Protein 2EKL (pdb70)

InterPro domains:
  IPR006139 D-isomer specific 2-hydroxyacid dehydrogenase, catalytic domain [PF00389] (9-309)
  IPR006140 D-isomer specific 2-hydroxyacid dehydrogenase, NAD-binding domain [PF02826] (110-285)
  IPR029752 D-isomer specific 2-hydroxyacid dehydrogenase, NAD-binding domain conserved site 1 [PS00065] (145-172)
  IPR036291 NAD(P)-binding domain superfamily [SSF51735] (105-286)
  IPR050857 D-isomer specific 2-hydroxyacid dehydrogenases [PTHR42789] (5-307)

B-factor: mean 26.9, std 9.96, range [9.6, 63.58]

Secondary structure (DSSP, 8-state):
-----EEEE-S---HHHHHHHHHTT-EEEE-TT--HHHHHHHGGG-SEEEE-SSS-B-HHHHHH-TT--EEEE-SS--TTB-HHHHHHTT-EEE--TTTTHHHHHHHHHHHHHHHHHTHHHHHHHHHTT----------TT-EEEEES-SHHHHHHHHHHHHTTPEEEEE-SS--HHHHHHTT-EE--HHHHHHH-SEEEE-----TTSPPSB-HHHHHHSPTTEEEEESS-GGGB-HHHHHHHHHTT-EEEEEES--SSSS--SHHHHHHHHSTTEEE--S-TT-SHHHHHHHHHHHHHHHHHHHHHTT--

Foldseek 3Di:
DDDQAEEEEQADADCVLVVVCVVVRHHYDYHRDDDPVVLLVPLCPHQEYEYEAVDAADLSSVVSNVNHAEYFYLDQDQPRHPVVSCVVVVHHYYFQHPLQQVLLLVVQVVLQVCLQQVVVVQVVCVVVVHRDHDGGHQLAPFEEEQEACDSNSLVNQLVSVVSNHAYEYEYPDDCQVVQVVSNHGYDHLLVSQQRHLEYEYAHDDDPPDAACCEQVSLVNHAFQHEYEYAHEQRNHDLLSVLVCVVVRRHQAYGYAYAPDVVDDDPSSVVQVPDSRYHYHPSCSQPDPSSSVSRNVRSSVVVVVSCVVVVND

Nearest PDB structures (foldseek):
  2ekl-assembly1_A-2  TM=1.003E+00  e=4.289E-60  Sulfurisphaera tokodaii
  5aov-assembly1_A-2  TM=8.864E-01  e=2.466E-28  Pyrococcus furiosus
  1yba-assembly1_C  TM=8.226E-01  e=9.713E-27  Escherichia coli
  2p9g-assembly1_A  TM=8.499E-01  e=3.563E-26  Escherichia coli
  2p9e-assembly1_C  TM=8.416E-01  e=2.085E-24  Escherichia coli

Solvent-accessible surface area: 16550 Å² total; per-residue (Å²): 161,158,124,89,14,46,0,0,0,0,0,67,22,71,98,70,2,0,110,17,1,122,117,102,67,10,80,17,46,76,70,35,152,13,48,139,108,73,8,56,90,31,0,16,66,12,0,0,0,0,0,108,64,124,10,108,0,62,114,68,8,0,101,94,0,164,72,7,66,0,0,0,31,13,10,83,20,40,120,12,12,34,52,106,25,0,138,161,75,132,8,70,42,20,54,0,49,28,2,8,16,62,12,8,3,108,33,2,21,36,6,2,57,16,2,0,130,75,81,156,62,41,98,49,37,38,193,78,55,90,172,131,205,67,150,18,55,127,15,56,52,62,20,0,0,0,2,7,7,39,152,44,0,36,82,0,0,83,58,0,48,89,58,41,4,137,6,21,0,55,28,153,130,113,13,153,125,128,0,110,172,24,108,9,120,31,17,63,32,103,71,0,1,105,70,0,32,1,0,1,1,19,25,137,30,67,164,138,47,177,36,65,0,39,92,82,36,0,112,62,9,80,112,80,0,3,1,0,0,17,25,77,9,44,1,3,32,4,123,0,0,16,45,10,3,130,125,32,30,0,31,3,1,0,0,3,7,13,50,39,92,112,21,157,80,145,43,0,84,44,1,77,159,49,157,74,14,28,50,35,121,100,68,8,17,109,47,160,92,0,69,121,85,10,6,78,59,0,9,106,53,0,21,82,6,0,130,126,73,64,43,73

Structure (mmCIF, N/CA/C/O backbone):
data_2EKL
#
_entry.id   2EKL
#
_cell.length_a   105.065
_cell.length_b   59.798
_cell.length_c   60.728
_cell.angle_alpha   90.00
_cell.angle_beta   114.30
_cell.angle_gamma   90.00
#
_symmetry.space_group_name_H-M   'C 1 2 1'
#
loop_
_entity.id
_entity.type
_entity.pdbx_description
1 polymer 'D-3-phosphoglycerate dehydrogenase'
2 non-polymer NICOTINAMIDE-ADENINE-DINUCLEOTIDE
3 water water
#
loop_
_atom_site.group_PDB
_atom_site.id
_atom_site.type_symbol
_atom_site.label_atom_id
_atom_site.label_alt_id
_atom_site.label_comp_id
_atom_site.label_asym_id
_atom_site.label_entity_id
_atom_site.label_seq_id
_atom_site.pdbx_PDB_ins_code
_atom_site.Cartn_x
_atom_site.Cartn_y
_atom_site.Cartn_z
_atom_site.occupancy
_atom_site.B_iso_or_equiv
_atom_site.auth_seq_id
_atom_site.auth_comp_id
_atom_site.auth_asym_id
_atom_site.auth_atom_id
_atom_site.pdbx_PDB_model_num
ATOM 1 N N . ALA A 1 2 ? 20.971 39.568 55.818 1.00 42.61 2 ALA A N 1
ATOM 2 C CA . ALA A 1 2 ? 19.641 40.142 55.461 1.00 42.50 2 ALA A CA 1
ATOM 3 C C . ALA A 1 2 ? 19.214 39.700 54.065 1.00 41.59 2 ALA A C 1
ATOM 4 O O . ALA A 1 2 ? 20.013 39.151 53.304 1.00 40.87 2 ALA A O 1
ATOM 6 N N . ILE A 1 3 ? 17.948 39.944 53.736 1.00 41.07 3 ILE A N 1
ATOM 7 C CA . ILE A 1 3 ? 17.412 39.568 52.431 1.00 41.13 3 ILE A CA 1
ATOM 8 C C . ILE A 1 3 ? 17.736 40.624 51.370 1.00 41.50 3 ILE A C 1
ATOM 9 O O . ILE A 1 3 ? 17.558 41.816 51.581 1.00 41.18 3 ILE A O 1
ATOM 14 N N . TYR A 1 4 ? 18.227 40.161 50.222 1.00 40.55 4 TYR A N 1
ATOM 15 C CA . TYR A 1 4 ? 18.578 41.051 49.118 1.00 41.39 4 TYR A CA 1
ATOM 16 C C . TYR A 1 4 ? 17.293 41.722 48.632 1.00 41.21 4 TYR A C 1
ATOM 17 O O . TYR A 1 4 ? 16.243 41.082 48.573 1.00 41.55 4 TYR A O 1
ATOM 26 N N . THR A 1 5 ? 17.369 43.001 48.272 1.00 41.46 5 THR A N 1
ATOM 27 C CA . THR A 1 5 ? 16.174 43.722 47.837 1.00 41.65 5 THR A CA 1
ATOM 28 C C . THR A 1 5 ? 16.861 44.017 46.502 1.00 40.21 5 THR A C 1
ATOM 29 O O . THR A 1 5 ? 17.864 44.715 46.430 1.00 42.85 5 THR A O 1
ATOM 33 N N . VAL A 1 6 ? 16.223 43.472 45.451 1.00 37.67 6 VAL A N 1
ATOM 34 C CA . VAL A 1 6 ? 16.815 43.650 44.139 1.00 34.30 6 VAL A CA 1
ATOM 35 C C . VAL A 1 6 ? 16.225 44.976 43.584 1.00 30.97 6 VAL A C 1
ATOM 36 O O . VAL A 1 6 ? 15.046 45.251 43.800 1.00 30.12 6 VAL A O 1
ATOM 40 N N . LYS A 1 7 ? 17.040 45.785 42.916 1.00 29.51 7 LYS A N 1
ATOM 41 C CA . LYS A 1 7 ? 16.616 47.101 42.442 1.00 27.53 7 LYS A CA 1
ATOM 42 C C . LYS A 1 7 ? 16.668 47.206 40.914 1.00 24.45 7 LYS A C 1
ATOM 43 O O . LYS A 1 7 ? 17.657 46.869 40.277 1.00 24.69 7 LYS A O 1
ATOM 49 N N . ALA A 1 8 ? 15.594 47.705 40.311 1.00 22.95 8 ALA A N 1
ATOM 50 C CA . ALA A 1 8 ? 15.540 47.873 38.862 1.00 22.16 8 ALA A CA 1
ATOM 51 C C . ALA A 1 8 ? 15.317 49.330 38.475 1.00 21.47 8 ALA A C 1
ATOM 52 O O . ALA A 1 8 ? 14.502 50.024 39.081 1.00 23.14 8 ALA A O 1
ATOM 54 N N . LEU A 1 9 ? 16.047 49.784 37.462 1.00 20.61 9 LEU A N 1
ATOM 55 C CA . LEU A 1 9 ? 15.917 51.150 36.971 1.00 21.57 9 LEU A CA 1
ATOM 56 C C . LEU A 1 9 ? 15.376 51.126 35.548 1.00 20.90 9 LEU A C 1
ATOM 57 O O . LEU A 1 9 ? 15.940 50.475 34.672 1.00 22.02 9 LEU A O 1
ATOM 62 N N . ILE A 1 10 ? 14.262 51.816 35.329 1.00 21.57 10 ILE A N 1
ATOM 63 C CA . ILE A 1 10 ? 13.662 51.897 34.004 1.00 21.94 10 ILE A CA 1
ATOM 64 C C . ILE A 1 10 ? 13.926 53.333 33.570 1.00 23.24 10 ILE A C 1
ATOM 65 O O . ILE A 1 10 ? 13.449 54.281 34.192 1.00 22.25 10 ILE A O 1
ATOM 70 N N . THR A 1 11 ? 14.694 53.478 32.497 1.00 23.33 11 THR A N 1
ATOM 71 C CA . THR A 1 11 ? 15.112 54.790 32.025 1.00 24.31 11 THR A CA 1
ATOM 72 C C . THR A 1 11 ? 14.301 55.436 30.914 1.00 26.29 11 THR A C 1
ATOM 73 O O . THR A 1 11 ? 14.495 56.618 30.619 1.00 27.08 11 THR A O 1
ATOM 77 N N . ASP A 1 12 ? 13.409 54.673 30.296 1.00 27.50 12 ASP A N 1
ATOM 78 C CA . ASP A 1 12 ? 12.594 55.198 29.207 1.00 29.08 12 ASP A CA 1
ATOM 79 C C . ASP A 1 12 ? 11.125 54.853 29.383 1.00 30.00 12 ASP A C 1
ATOM 80 O O . ASP A 1 12 ? 10.777 53.917 30.103 1.00 29.38 12 ASP A O 1
ATOM 85 N N . PRO A 1 13 ? 10.237 55.616 28.727 1.00 30.91 13 PRO A N 1
ATOM 86 C CA . PRO A 1 13 ? 8.798 55.353 28.828 1.00 31.14 13 PRO A CA 1
ATOM 87 C C . PRO A 1 13 ? 8.521 53.977 28.226 1.00 31.32 13 PRO A C 1
ATOM 88 O O . PRO A 1 13 ? 8.787 53.754 27.049 1.00 32.58 13 PRO A O 1
ATOM 92 N N . ILE A 1 14 ? 7.998 53.052 29.023 1.00 31.99 14 ILE A N 1
ATOM 93 C CA . ILE A 1 14 ? 7.716 51.715 28.509 1.00 31.78 14 ILE A CA 1
ATOM 94 C C . ILE A 1 14 ? 6.318 51.226 28.860 1.00 31.17 14 ILE A C 1
ATOM 95 O O . ILE A 1 14 ? 5.612 51.844 29.658 1.00 30.33 14 ILE A O 1
ATOM 100 N N . ASP A 1 15 ? 5.931 50.108 28.253 1.00 30.95 15 ASP A N 1
ATOM 101 C CA . ASP A 1 15 ? 4.623 49.510 28.486 1.00 30.70 15 ASP A CA 1
ATOM 102 C C . ASP A 1 15 ? 4.479 49.212 29.971 1.00 30.11 15 ASP A C 1
ATOM 103 O O . ASP A 1 15 ? 5.368 48.622 30.581 1.00 29.11 15 ASP A O 1
ATOM 108 N N . GLU A 1 16 ? 3.352 49.618 30.544 1.00 30.55 16 GLU A N 1
ATOM 109 C CA . GLU A 1 16 ? 3.103 49.422 31.966 1.00 32.72 16 GLU A CA 1
ATOM 110 C C . GLU A 1 16 ? 3.066 47.957 32.399 1.00 31.13 16 GLU A C 1
ATOM 111 O O . GLU A 1 16 ? 3.227 47.657 33.580 1.00 28.56 16 GLU A O 1
ATOM 117 N N . ILE A 1 17 ? 2.863 47.046 31.453 1.00 30.09 17 ILE A N 1
ATOM 118 C CA . ILE A 1 17 ? 2.809 45.626 31.788 1.00 29.44 17 ILE A CA 1
ATOM 119 C C . ILE A 1 17 ? 4.086 45.158 32.485 1.00 28.55 17 ILE A C 1
ATOM 120 O O . ILE A 1 17 ? 4.028 44.435 33.482 1.00 27.78 17 ILE A O 1
ATOM 125 N N . LEU A 1 18 ? 5.235 45.584 31.967 1.00 26.90 18 LEU A N 1
ATOM 126 C CA . LEU A 1 18 ? 6.524 45.198 32.532 1.00 25.90 18 LEU A CA 1
ATOM 127 C C . LEU A 1 18 ? 6.719 45.778 33.929 1.00 25.33 18 LEU A C 1
ATOM 128 O O . LEU A 1 18 ? 7.144 45.076 34.844 1.00 24.29 18 LEU A O 1
ATOM 133 N N . ILE A 1 19 ? 6.405 47.059 34.091 1.00 23.62 19 ILE A N 1
ATOM 134 C CA . ILE A 1 19 ? 6.555 47.713 35.383 1.00 24.49 19 ILE A CA 1
ATOM 135 C C . ILE A 1 19 ? 5.618 47.080 36.411 1.00 22.54 19 ILE A C 1
ATOM 136 O O . ILE A 1 19 ? 6.018 46.796 37.540 1.00 22.93 19 ILE A O 1
ATOM 141 N N . LYS A 1 20 ? 4.371 46.866 36.009 1.00 22.14 20 LYS A N 1
ATOM 142 C CA . LYS A 1 20 ? 3.370 46.264 36.887 1.00 22.66 20 LYS A CA 1
ATOM 143 C C . LYS A 1 20 ? 3.807 44.873 37.335 1.00 22.87 20 LYS A C 1
ATOM 144 O O . LYS A 1 20 ? 3.680 44.519 38.507 1.00 22.07 20 LYS A O 1
ATOM 150 N N . THR A 1 21 ? 4.332 44.093 36.397 1.00 21.98 21 THR A N 1
ATOM 151 C CA . THR A 1 21 ? 4.780 42.738 36.692 1.00 21.94 21 THR A CA 1
ATOM 152 C C . THR A 1 21 ? 5.903 42.725 37.726 1.00 22.91 21 THR A C 1
ATOM 153 O O . THR A 1 21 ? 5.894 41.912 38.652 1.00 23.81 21 THR A O 1
ATOM 157 N N . LEU A 1 22 ? 6.861 43.633 37.576 1.00 22.80 22 LEU A N 1
ATOM 158 C CA . LEU A 1 22 ? 7.976 43.721 38.509 1.00 23.87 22 LEU A CA 1
ATOM 159 C C . LEU A 1 22 ? 7.496 44.183 39.881 1.00 23.93 22 LEU A C 1
ATOM 160 O O . LEU A 1 22 ? 7.884 43.622 40.905 1.00 24.93 22 LEU A O 1
ATOM 165 N N . ARG A 1 23 ? 6.649 45.205 39.901 1.00 23.32 23 ARG A N 1
ATOM 166 C CA . ARG A 1 23 ? 6.138 45.720 41.162 1.00 24.71 23 ARG A CA 1
ATOM 167 C C . ARG A 1 23 ? 5.319 44.677 41.917 1.00 24.82 23 ARG A C 1
ATOM 168 O O . ARG A 1 23 ? 5.445 44.555 43.135 1.00 25.30 23 ARG A O 1
ATOM 176 N N . GLU A 1 24 ? 4.499 43.916 41.197 1.00 25.86 24 GLU A N 1
ATOM 177 C CA . GLU A 1 24 ? 3.679 42.883 41.826 1.00 27.53 24 GLU A CA 1
ATOM 178 C C . GLU A 1 24 ? 4.537 41.853 42.545 1.00 28.82 24 GLU A C 1
ATOM 179 O O . GLU A 1 24 ? 4.100 41.246 43.524 1.00 29.37 24 GLU A O 1
ATOM 185 N N . LYS A 1 25 ? 5.753 41.648 42.051 1.00 29.34 25 LYS A N 1
ATOM 186 C CA . LYS A 1 25 ? 6.647 40.664 42.644 1.00 30.46 25 LYS A CA 1
ATOM 187 C C . LYS A 1 25 ? 7.572 41.214 43.725 1.00 29.61 25 LYS A C 1
ATOM 188 O O . LYS A 1 25 ? 8.521 40.551 44.139 1.00 29.29 25 LYS A O 1
ATOM 194 N N . GLY A 1 26 ? 7.285 42.427 44.186 1.00 27.84 26 GLY A N 1
ATOM 195 C CA . GLY A 1 26 ? 8.085 43.018 45.243 1.00 27.23 26 GLY A CA 1
ATOM 196 C C . GLY A 1 26 ? 9.413 43.625 44.837 1.00 27.84 26 GLY A C 1
ATOM 197 O O . GLY A 1 26 ? 10.177 44.057 45.699 1.00 28.55 26 GLY A O 1
ATOM 198 N N . ILE A 1 27 ? 9.700 43.659 43.541 1.00 27.37 27 ILE A N 1
ATOM 199 C CA . ILE A 1 27 ? 10.965 44.224 43.092 1.00 29.69 27 ILE A CA 1
ATOM 200 C C . ILE A 1 27 ? 10.877 45.758 43.208 1.00 28.60 27 ILE A C 1
ATOM 201 O O . ILE A 1 27 ? 9.862 46.374 42.904 1.00 30.68 27 ILE A O 1
ATOM 206 N N . GLN A 1 28 ? 11.958 46.364 43.691 1.00 27.89 28 GLN A N 1
ATOM 207 C CA . GLN A 1 28 ? 12.013 47.812 43.854 1.00 28.88 28 GLN A CA 1
ATOM 208 C C . GLN A 1 28 ? 12.229 48.412 42.467 1.00 27.62 28 GLN A C 1
ATOM 209 O O . GLN A 1 28 ? 13.295 48.256 41.880 1.00 25.82 28 GLN A O 1
ATOM 215 N N . VAL A 1 29 ? 11.213 49.089 41.947 1.00 26.87 29 VAL A N 1
ATOM 216 C CA . VAL A 1 29 ? 11.305 49.678 40.617 1.00 26.88 29 VAL A CA 1
ATOM 217 C C . VAL A 1 29 ? 11.323 51.206 40.603 1.00 27.32 29 VAL A C 1
ATOM 218 O O . VAL A 1 29 ? 10.375 51.856 41.045 1.00 26.30 29 VAL A O 1
ATOM 222 N N . ASP A 1 30 ? 12.415 51.773 40.098 1.00 27.56 30 ASP A N 1
ATOM 223 C CA . ASP A 1 30 ? 12.533 53.222 39.991 1.00 28.19 30 ASP A CA 1
ATOM 224 C C . ASP A 1 30 ? 12.300 53.585 38.534 1.00 27.75 30 ASP A C 1
ATOM 225 O O . ASP A 1 30 ? 13.134 53.308 37.674 1.00 27.48 30 ASP A O 1
ATOM 230 N N . TYR A 1 31 ? 11.151 54.194 38.263 1.00 27.90 31 TYR A N 1
ATOM 231 C CA . TYR A 1 31 ? 10.780 54.583 36.910 1.00 27.55 31 TYR A CA 1
ATOM 232 C C . TYR A 1 31 ? 11.147 56.039 36.628 1.00 28.22 31 TYR A C 1
ATOM 233 O O . TYR A 1 31 ? 10.472 56.957 37.091 1.00 28.70 31 TYR A O 1
ATOM 242 N N . MET A 1 32 ? 12.221 56.231 35.868 1.00 26.97 32 MET A N 1
ATOM 243 C CA . MET A 1 32 ? 12.713 57.560 35.511 1.00 28.00 32 MET A CA 1
ATOM 244 C C . MET A 1 32 ? 12.797 57.647 33.987 1.00 27.61 32 MET A C 1
ATOM 245 O O . MET A 1 32 ? 13.886 57.687 33.416 1.00 26.79 32 MET A O 1
ATOM 250 N N . PRO A 1 33 ? 11.636 57.701 33.312 1.00 27.90 33 PRO A N 1
ATOM 251 C CA . PRO A 1 33 ? 11.535 57.773 31.852 1.00 28.05 33 PRO A CA 1
ATOM 252 C C . PRO A 1 33 ? 12.251 58.920 31.141 1.00 28.18 33 PRO A C 1
ATOM 253 O O . PRO A 1 33 ? 12.401 58.886 29.926 1.00 28.16 33 PRO A O 1
ATOM 257 N N . GLU A 1 34 ? 12.688 59.931 31.883 1.00 30.29 34 GLU A N 1
ATOM 258 C CA . GLU A 1 34 ? 13.397 61.046 31.262 1.00 31.57 34 GLU A CA 1
ATOM 259 C C . GLU A 1 34 ? 14.699 61.399 31.973 1.00 31.25 34 GLU A C 1
ATOM 260 O O . GLU A 1 34 ? 15.188 62.526 31.874 1.00 30.48 34 GLU A O 1
ATOM 266 N N . ILE A 1 35 ? 15.266 60.419 32.674 1.00 30.29 35 ILE A N 1
ATOM 267 C CA . ILE A 1 35 ? 16.525 60.612 33.391 1.00 29.37 35 ILE A CA 1
ATOM 268 C C . ILE A 1 35 ? 17.614 61.033 32.405 1.00 30.00 35 ILE A C 1
ATOM 269 O O . ILE A 1 35 ? 17.746 60.454 31.325 1.00 27.68 35 ILE A O 1
ATOM 274 N N . SER A 1 36 ? 18.389 62.045 32.778 1.00 29.69 36 SER A N 1
ATOM 275 C CA . SER A 1 36 ? 19.460 62.537 31.917 1.00 30.34 36 SER A CA 1
ATOM 276 C C . SER A 1 36 ? 20.640 61.574 31.891 1.00 31.12 36 SER A C 1
ATOM 277 O O . SER A 1 36 ? 20.793 60.729 32.775 1.00 30.52 36 SER A O 1
ATOM 280 N N . LYS A 1 37 ? 21.474 61.707 30.868 1.00 31.80 37 LYS A N 1
ATOM 281 C CA . LYS A 1 37 ? 22.716 60.955 30.678 1.00 31.86 37 LYS A CA 1
ATOM 282 C C . LYS A 1 37 ? 23.586 61.007 31.916 1.00 31.09 37 LYS A C 1
ATOM 283 O O . LYS A 1 37 ? 24.146 60.017 32.369 1.00 30.69 37 LYS A O 1
ATOM 289 N N . GLU A 1 38 ? 23.725 62.232 32.409 1.00 30.67 38 GLU A N 1
ATOM 290 C CA . GLU A 1 38 ? 24.602 62.491 33.541 1.00 30.79 38 GLU A CA 1
ATOM 291 C C . GLU A 1 38 ? 24.066 61.864 34.823 1.00 30.34 38 GLU A C 1
ATOM 292 O O . GLU A 1 38 ? 24.805 61.201 35.550 1.00 31.37 38 GLU A O 1
ATOM 298 N N . GLU A 1 39 ? 22.779 62.062 35.093 1.00 30.43 39 GLU A N 1
ATOM 299 C CA . GLU A 1 39 ? 22.172 61.506 36.298 1.00 30.14 39 GLU A CA 1
ATOM 300 C C . GLU A 1 39 ? 22.213 59.980 36.269 1.00 29.75 39 GLU A C 1
ATOM 301 O O . GLU A 1 39 ? 22.366 59.340 37.307 1.00 28.63 39 GLU A O 1
ATOM 307 N N . LEU A 1 40 ? 22.085 59.399 35.078 1.00 29.48 40 LEU A N 1
ATOM 308 C CA . LEU A 1 40 ? 22.122 57.947 34.938 1.00 29.15 40 LEU A CA 1
ATOM 309 C C . LEU A 1 40 ? 23.448 57.406 35.457 1.00 30.65 40 LEU A C 1
ATOM 310 O O . LEU A 1 40 ? 23.482 56.455 36.239 1.00 29.38 40 LEU A O 1
ATOM 315 N N . LEU A 1 41 ? 24.542 58.016 35.014 1.00 30.96 41 LEU A N 1
ATOM 316 C CA . LEU A 1 41 ? 25.870 57.599 35.439 1.00 32.19 41 LEU A CA 1
ATOM 317 C C . LEU A 1 41 ? 26.044 57.747 36.946 1.00 31.94 41 LEU A C 1
ATOM 318 O O . LEU A 1 41 ? 26.768 56.975 37.572 1.00 33.52 41 LEU A O 1
ATOM 323 N N . ASN A 1 42 ? 25.377 58.737 37.527 1.00 31.71 42 ASN A N 1
ATOM 324 C CA . ASN A 1 42 ? 25.490 58.974 38.960 1.00 31.98 42 ASN A CA 1
ATOM 325 C C . ASN A 1 42 ? 24.795 57.921 39.816 1.00 31.56 42 ASN A C 1
ATOM 326 O O . ASN A 1 42 ? 25.211 57.670 40.947 1.00 31.09 42 ASN A O 1
ATOM 331 N N . ILE A 1 43 ? 23.751 57.292 39.282 1.00 30.39 43 ILE A N 1
ATOM 332 C CA . ILE A 1 43 ? 23.007 56.308 40.063 1.00 29.97 43 ILE A CA 1
ATOM 333 C C . ILE A 1 43 ? 22.972 54.870 39.554 1.00 29.43 43 ILE A C 1
ATOM 334 O O . ILE A 1 43 ? 22.495 53.984 40.262 1.00 28.20 43 ILE A O 1
ATOM 339 N N . ILE A 1 44 ? 23.470 54.626 38.347 1.00 28.58 44 ILE A N 1
ATOM 340 C CA . ILE A 1 44 ? 23.427 53.271 37.798 1.00 28.88 44 ILE A CA 1
ATOM 341 C C . ILE A 1 44 ? 24.081 52.222 38.700 1.00 29.01 44 ILE A C 1
ATOM 342 O O . ILE A 1 44 ? 23.690 51.053 38.694 1.00 28.56 44 ILE A O 1
ATOM 347 N N . GLY A 1 45 ? 25.064 52.646 39.485 1.00 29.60 45 GLY A N 1
ATOM 348 C CA . GLY A 1 45 ? 25.752 51.718 40.364 1.00 29.51 45 GLY A CA 1
ATOM 349 C C . GLY A 1 45 ? 24.895 51.094 41.449 1.00 29.99 45 GLY A C 1
ATOM 350 O O . GLY A 1 45 ? 25.322 50.140 42.097 1.00 31.53 45 GLY A O 1
ATOM 351 N N . ASN A 1 46 ? 23.686 51.611 41.650 1.00 29.03 46 ASN A N 1
ATOM 352 C CA . ASN A 1 46 ? 22.809 51.083 42.686 1.00 29.09 46 ASN A CA 1
ATOM 353 C C . ASN A 1 46 ? 21.818 50.037 42.190 1.00 27.70 46 ASN A C 1
ATOM 354 O O . ASN A 1 46 ? 21.004 49.546 42.970 1.00 28.33 46 ASN A O 1
ATOM 359 N N . TYR A 1 47 ? 21.884 49.679 40.912 1.00 25.40 47 TYR A N 1
ATOM 360 C CA . TYR A 1 47 ? 20.907 48.739 40.370 1.00 24.59 47 TYR A CA 1
ATOM 361 C C . TYR A 1 47 ? 21.408 47.392 39.867 1.00 23.32 47 TYR A C 1
ATOM 362 O O . TYR A 1 47 ? 22.507 47.277 39.329 1.00 24.50 47 TYR A O 1
ATOM 371 N N . ASP A 1 48 ? 20.557 46.385 40.040 1.00 23.71 48 ASP A N 1
ATOM 372 C CA . ASP A 1 48 ? 20.826 45.014 39.612 1.00 23.54 48 ASP A CA 1
ATOM 373 C C . ASP A 1 48 ? 20.278 44.830 38.203 1.00 23.98 48 ASP A C 1
ATOM 374 O O . ASP A 1 48 ? 20.764 43.999 37.431 1.00 23.36 48 ASP A O 1
ATOM 379 N N . ILE A 1 49 ? 19.252 45.612 37.885 1.00 22.06 49 ILE A N 1
ATOM 380 C CA . ILE A 1 49 ? 18.587 45.532 36.589 1.00 21.61 49 ILE A CA 1
ATOM 381 C C . ILE A 1 49 ? 18.336 46.914 35.991 1.00 22.01 49 ILE A C 1
ATOM 382 O O . ILE A 1 49 ? 17.984 47.848 36.704 1.00 21.08 49 ILE A O 1
ATOM 387 N N . ILE A 1 50 ? 18.525 47.037 34.681 1.00 22.36 50 ILE A N 1
ATOM 388 C CA . ILE A 1 50 ? 18.252 48.292 33.992 1.00 22.38 50 ILE A CA 1
ATOM 389 C C . ILE A 1 50 ? 17.358 47.930 32.810 1.00 22.66 50 ILE A C 1
ATOM 390 O O . ILE A 1 50 ? 17.598 46.931 32.132 1.00 21.44 50 ILE A O 1
ATOM 395 N N . VAL A 1 51 ? 16.310 48.717 32.589 1.00 21.56 51 VAL A N 1
ATOM 396 C CA . VAL A 1 51 ? 15.396 48.468 31.478 1.00 22.44 51 VAL A CA 1
ATOM 397 C C . VAL A 1 51 ? 15.409 49.712 30.603 1.00 21.75 51 VAL A C 1
ATOM 398 O O . VAL A 1 51 ? 15.163 50.815 31.084 1.00 22.00 51 VAL A O 1
ATOM 402 N N . VAL A 1 52 ? 15.704 49.532 29.320 1.00 24.72 52 VAL A N 1
ATOM 403 C CA . VAL A 1 52 ? 15.783 50.675 28.423 1.00 24.71 52 VAL A CA 1
ATOM 404 C C . VAL A 1 52 ? 15.016 50.445 27.119 1.00 27.58 52 VAL A C 1
ATOM 405 O O . VAL A 1 52 ? 14.617 49.305 26.822 1.00 26.35 52 VAL A O 1
ATOM 409 N N . ARG A 1 53 ? 14.728 51.554 26.454 1.00 30.41 53 ARG A N 1
ATOM 410 C CA . ARG A 1 53 ? 14.118 51.238 25.216 1.00 34.76 53 ARG A CA 1
ATOM 411 C C . ARG A 1 53 ? 15.110 51.611 24.161 1.00 36.04 53 ARG A C 1
ATOM 412 O O . ARG A 1 53 ? 16.002 50.859 23.788 1.00 37.36 53 ARG A O 1
ATOM 420 N N . SER A 1 54 ? 14.997 52.880 23.733 1.00 37.02 54 SER A N 1
ATOM 421 C CA . SER A 1 54 ? 15.911 53.326 22.700 1.00 36.40 54 SER A CA 1
ATOM 422 C C . SER A 1 54 ? 16.781 54.834 22.876 1.00 36.16 54 SER A C 1
ATOM 423 O O . SER A 1 54 ? 17.968 55.034 22.622 1.00 35.76 54 SER A O 1
ATOM 426 N N . ARG A 1 55 ? 16.024 55.711 23.530 1.00 35.35 55 ARG A N 1
ATOM 427 C CA . ARG A 1 55 ? 16.547 56.996 23.986 1.00 34.80 55 ARG A CA 1
ATOM 428 C C . ARG A 1 55 ? 17.818 56.845 24.820 1.00 34.84 55 ARG A C 1
ATOM 429 O O . ARG A 1 55 ? 18.780 57.590 24.638 1.00 34.68 55 ARG A O 1
ATOM 437 N N . THR A 1 56 ? 17.813 55.878 25.732 1.00 34.07 56 THR A N 1
ATOM 438 C CA . THR A 1 56 ? 18.955 55.634 26.608 1.00 32.93 56 THR A CA 1
ATOM 439 C C . THR A 1 56 ? 19.997 54.720 25.974 1.00 33.97 56 THR A C 1
ATOM 440 O O . THR A 1 56 ? 19.668 53.663 25.442 1.00 35.96 56 THR A O 1
ATOM 444 N N . LYS A 1 57 ? 21.259 55.133 26.042 1.00 34.93 57 LYS A N 1
ATOM 445 C CA . LYS A 1 57 ? 22.350 54.349 25.479 1.00 35.17 57 LYS A CA 1
ATOM 446 C C . LYS A 1 57 ? 23.154 53.664 26.578 1.00 35.01 57 LYS A C 1
ATOM 447 O O . LYS A 1 57 ? 23.772 54.327 27.413 1.00 36.00 57 LYS A O 1
ATOM 453 N N . VAL A 1 58 ? 23.139 52.336 26.574 1.00 33.64 58 VAL A N 1
ATOM 454 C CA . VAL A 1 58 ? 23.868 51.560 27.568 1.00 33.98 58 VAL A CA 1
ATOM 455 C C . VAL A 1 58 ? 25.270 51.288 27.039 1.00 35.16 58 VAL A C 1
ATOM 456 O O . VAL A 1 58 ? 25.591 50.176 26.619 1.00 34.03 58 VAL A O 1
ATOM 460 N N . THR A 1 59 ? 26.097 52.328 27.061 1.00 36.45 59 THR A N 1
ATOM 461 C CA . THR A 1 59 ? 27.466 52.248 26.576 1.00 39.08 59 THR A CA 1
ATOM 462 C C . THR A 1 59 ? 28.424 51.604 27.571 1.00 39.42 59 THR A C 1
ATOM 463 O O . THR A 1 59 ? 28.057 51.302 28.708 1.00 39.09 59 THR A O 1
ATOM 467 N N . LYS A 1 60 ? 29.659 51.400 27.126 1.00 39.40 60 LYS A N 1
ATOM 468 C CA . LYS A 1 60 ? 30.692 50.781 27.946 1.00 40.46 60 LYS A CA 1
ATOM 469 C C . LYS A 1 60 ? 30.881 51.457 29.300 1.00 40.19 60 LYS A C 1
ATOM 470 O O . LYS A 1 60 ? 30.958 50.782 30.326 1.00 40.20 60 LYS A O 1
ATOM 476 N N . ASP A 1 61 ? 30.950 52.785 29.305 1.00 40.71 61 ASP A N 1
ATOM 477 C CA . ASP A 1 61 ? 31.144 53.525 30.549 1.00 41.67 61 ASP A CA 1
ATOM 478 C C . ASP A 1 61 ? 29.952 53.385 31.492 1.00 40.96 61 ASP A C 1
ATOM 479 O O . ASP A 1 61 ? 30.110 53.441 32.712 1.00 41.04 61 ASP A O 1
ATOM 484 N N . VAL A 1 62 ? 28.760 53.206 30.930 1.00 39.54 62 VAL A N 1
ATOM 485 C CA . VAL A 1 62 ? 27.561 53.046 31.748 1.00 37.81 62 VAL A CA 1
ATOM 486 C C . VAL A 1 62 ? 27.616 51.705 32.473 1.00 36.66 62 VAL A C 1
ATOM 487 O O . VAL A 1 62 ? 27.287 51.611 33.657 1.00 34.91 62 VAL A O 1
ATOM 491 N N . ILE A 1 63 ? 28.035 50.668 31.753 1.00 35.83 63 ILE A N 1
ATOM 492 C CA . ILE A 1 63 ? 28.138 49.329 32.318 1.00 35.52 63 ILE A CA 1
ATOM 493 C C . ILE A 1 63 ? 29.223 49.267 33.390 1.00 36.03 63 ILE A C 1
ATOM 494 O O . ILE A 1 63 ? 29.049 48.623 34.425 1.00 34.55 63 ILE A O 1
ATOM 499 N N . GLU A 1 64 ? 30.341 49.939 33.137 1.00 36.81 64 GLU A N 1
ATOM 500 C CA . GLU A 1 64 ? 31.447 49.951 34.088 1.00 38.18 64 GLU A CA 1
ATOM 501 C C . GLU A 1 64 ? 30.992 50.572 35.404 1.00 37.16 64 GLU A C 1
ATOM 502 O O . GLU A 1 64 ? 31.337 50.090 36.482 1.00 37.08 64 GLU A O 1
ATOM 508 N N . LYS A 1 65 ? 30.208 51.640 35.303 1.00 37.09 65 LYS A N 1
ATOM 509 C CA . LYS A 1 65 ? 29.694 52.333 36.478 1.00 35.73 65 LYS A CA 1
ATOM 510 C C . LYS A 1 65 ? 28.635 51.482 37.179 1.00 34.91 65 LYS A C 1
ATOM 511 O O . LYS A 1 65 ? 28.462 51.566 38.394 1.00 32.85 65 LYS A O 1
ATOM 517 N N . GLY A 1 66 ? 27.924 50.666 36.407 1.00 34.20 66 GLY A N 1
ATOM 518 C CA . GLY A 1 66 ? 26.904 49.806 36.982 1.00 33.19 66 GLY A CA 1
ATOM 519 C C . GLY A 1 66 ? 27.544 48.568 37.579 1.00 33.66 66 GLY A C 1
ATOM 520 O O . GLY A 1 66 ? 27.417 47.468 37.040 1.00 32.46 66 GLY A O 1
ATOM 521 N N . LYS A 1 67 ? 28.233 48.752 38.701 1.00 34.22 67 LYS A N 1
ATOM 522 C CA . LYS A 1 67 ? 28.927 47.663 39.380 1.00 34.56 67 LYS A CA 1
ATOM 523 C C . LYS A 1 67 ? 28.033 46.526 39.873 1.00 34.32 67 LYS A C 1
ATOM 524 O O . LYS A 1 67 ? 28.511 45.411 40.090 1.00 34.33 67 LYS A O 1
ATOM 530 N N . LYS A 1 68 ? 26.744 46.798 40.052 1.00 32.09 68 LYS A N 1
ATOM 531 C CA . LYS A 1 68 ? 25.819 45.771 40.528 1.00 31.46 68 LYS A CA 1
ATOM 532 C C . LYS A 1 68 ? 24.932 45.190 39.429 1.00 29.72 68 LYS A C 1
ATOM 533 O O . LYS A 1 68 ? 24.127 44.297 39.690 1.00 28.79 68 LYS A O 1
ATOM 539 N N . LEU A 1 69 ? 25.078 45.696 38.208 1.00 28.49 69 LEU A N 1
ATOM 540 C CA . LEU A 1 69 ? 24.272 45.225 37.085 1.00 27.70 69 LEU A CA 1
ATOM 541 C C . LEU A 1 69 ? 24.397 43.726 36.832 1.00 27.71 69 LEU A C 1
ATOM 542 O O . LEU A 1 69 ? 25.502 43.194 36.719 1.00 26.64 69 LEU A O 1
ATOM 547 N N . LYS A 1 70 ? 23.249 43.058 36.739 1.00 27.05 70 LYS A N 1
ATOM 548 C CA . LYS A 1 70 ? 23.193 41.620 36.492 1.00 27.10 70 LYS A CA 1
ATOM 549 C C . LYS A 1 70 ? 22.336 41.322 35.263 1.00 26.85 70 LYS A C 1
ATOM 550 O O . LYS A 1 70 ? 22.512 40.297 34.603 1.00 25.78 70 LYS A O 1
ATOM 556 N N . ILE A 1 71 ? 21.402 42.221 34.964 1.00 25.63 71 ILE A N 1
ATOM 557 C CA . ILE A 1 71 ? 20.520 42.052 33.811 1.00 23.95 71 ILE A CA 1
ATOM 558 C C . ILE A 1 71 ? 20.261 43.386 33.130 1.00 23.93 71 ILE A C 1
ATOM 559 O O . ILE A 1 71 ? 20.008 44.397 33.791 1.00 22.09 71 ILE A O 1
ATOM 564 N N . ILE A 1 72 ? 20.337 43.378 31.804 1.00 22.90 72 ILE A N 1
ATOM 565 C CA . ILE A 1 72 ? 20.065 44.559 30.999 1.00 22.75 72 ILE A CA 1
ATOM 566 C C . ILE A 1 72 ? 18.888 44.155 30.120 1.00 22.81 72 ILE A C 1
ATOM 567 O O . ILE A 1 72 ? 18.968 43.168 29.389 1.00 22.73 72 ILE A O 1
ATOM 572 N N . ALA A 1 73 ? 17.793 44.900 30.208 1.00 23.18 73 ALA A N 1
ATOM 573 C CA . ALA A 1 73 ? 16.613 44.589 29.412 1.00 22.50 73 ALA A CA 1
ATOM 574 C C . ALA A 1 73 ? 16.330 45.678 28.396 1.00 22.58 73 ALA A C 1
ATOM 575 O O . ALA A 1 73 ? 16.220 46.853 28.742 1.00 23.69 73 ALA A O 1
ATOM 577 N N . ARG A 1 74 ? 16.220 45.276 27.134 1.00 24.12 74 ARG A N 1
ATOM 578 C CA . ARG A 1 74 ? 15.926 46.200 26.048 1.00 25.94 74 ARG A CA 1
ATOM 579 C C . ARG A 1 74 ? 14.510 45.899 25.572 1.00 23.95 74 ARG A C 1
ATOM 580 O O . ARG A 1 74 ? 14.256 44.841 25.003 1.00 24.53 74 ARG A O 1
ATOM 588 N N . ALA A 1 75 ? 13.587 46.820 25.823 1.00 23.92 75 ALA A N 1
ATOM 589 C CA . ALA A 1 75 ? 12.206 46.624 25.402 1.00 24.84 75 ALA A CA 1
ATOM 590 C C . ALA A 1 75 ? 12.113 46.988 23.925 1.00 24.28 75 ALA A C 1
ATOM 591 O O . ALA A 1 75 ? 11.559 48.025 23.561 1.00 25.51 75 ALA A O 1
ATOM 593 N N . GLY A 1 76 ? 12.681 46.127 23.087 1.00 24.42 76 GLY A N 1
ATOM 594 C CA . GLY A 1 76 ? 12.679 46.353 21.652 1.00 22.71 76 GLY A CA 1
ATOM 595 C C . GLY A 1 76 ? 13.050 45.092 20.893 1.00 23.10 76 GLY A C 1
ATOM 596 O O . GLY A 1 76 ? 13.289 44.045 21.492 1.00 22.58 76 GLY A O 1
ATOM 597 N N . ILE A 1 77 ? 13.117 45.194 19.570 1.00 23.78 77 ILE A N 1
ATOM 598 C CA . ILE A 1 77 ? 13.435 44.048 18.733 1.00 25.14 77 ILE A CA 1
ATOM 599 C C . ILE A 1 77 ? 14.916 43.965 18.373 1.00 27.47 77 ILE A C 1
ATOM 600 O O . ILE A 1 77 ? 15.337 43.045 17.676 1.00 26.47 77 ILE A O 1
ATOM 605 N N . GLY A 1 78 ? 15.698 44.928 18.854 1.00 28.18 78 GLY A N 1
ATOM 606 C CA . GLY A 1 78 ? 17.123 44.943 18.567 1.00 31.30 78 GLY A CA 1
ATOM 607 C C . GLY A 1 78 ? 17.958 45.340 19.769 1.00 31.79 78 GLY A C 1
ATOM 608 O O . GLY A 1 78 ? 17.421 45.569 20.850 1.00 32.41 78 GLY A O 1
ATOM 609 N N . LEU A 1 79 ? 19.272 45.434 19.583 1.00 33.54 79 LEU A N 1
ATOM 610 C CA . LEU A 1 79 ? 20.176 45.793 20.674 1.00 34.80 79 LEU A CA 1
ATOM 611 C C . LEU A 1 79 ? 21.248 46.785 20.234 1.00 36.88 79 LEU A C 1
ATOM 612 O O . LEU A 1 79 ? 22.348 46.800 20.785 1.00 38.25 79 LEU A O 1
ATOM 617 N N . ASP A 1 80 ? 20.923 47.622 19.255 1.00 38.58 80 ASP A N 1
ATOM 618 C CA . ASP A 1 80 ? 21.880 48.596 18.738 1.00 39.22 80 ASP A CA 1
ATOM 619 C C . ASP A 1 80 ? 22.302 49.680 19.729 1.00 39.08 80 ASP A C 1
ATOM 620 O O . ASP A 1 80 ? 23.303 50.362 19.510 1.00 38.10 80 ASP A O 1
ATOM 625 N N . ASN A 1 81 ? 21.551 49.845 20.813 1.00 37.18 81 ASN A N 1
ATOM 626 C CA . ASN A 1 81 ? 21.888 50.868 21.798 1.00 36.72 81 ASN A CA 1
ATOM 627 C C . ASN A 1 81 ? 22.562 50.273 23.028 1.00 36.20 81 ASN A C 1
ATOM 628 O O . ASN A 1 81 ? 22.767 50.961 24.027 1.00 35.48 81 ASN A O 1
ATOM 633 N N . ILE A 1 82 ? 22.911 48.994 22.944 1.00 35.24 82 ILE A N 1
ATOM 634 C CA . ILE A 1 82 ? 23.571 48.292 24.053 1.00 36.33 82 ILE A CA 1
ATOM 635 C C . ILE A 1 82 ? 24.936 47.785 23.646 1.00 37.25 82 ILE A C 1
ATOM 636 O O . ILE A 1 82 ? 25.117 47.263 22.553 1.00 37.25 82 ILE A O 1
ATOM 641 N N . ASP A 1 83 ? 25.909 47.933 24.539 1.00 37.34 83 ASP A N 1
ATOM 642 C CA . ASP A 1 83 ? 27.253 47.442 24.269 1.00 37.38 83 ASP A CA 1
ATOM 643 C C . ASP A 1 83 ? 27.260 45.981 24.701 1.00 36.89 83 ASP A C 1
ATOM 644 O O . ASP A 1 83 ? 27.698 45.644 25.803 1.00 36.08 83 ASP A O 1
ATOM 649 N N . THR A 1 84 ? 26.759 45.119 23.824 1.00 37.06 84 THR A N 1
ATOM 650 C CA . THR A 1 84 ? 26.667 43.693 24.101 1.00 38.47 84 THR A CA 1
ATOM 651 C C . THR A 1 84 ? 28.006 43.029 24.406 1.00 39.45 84 THR A C 1
ATOM 652 O O . THR A 1 84 ? 28.070 42.073 25.178 1.00 39.13 84 THR A O 1
ATOM 656 N N . GLU A 1 85 ? 29.077 43.528 23.800 1.00 40.34 85 GLU A N 1
ATOM 657 C CA . GLU A 1 85 ? 30.395 42.958 24.044 1.00 41.63 85 GLU A CA 1
ATOM 658 C C . GLU A 1 85 ? 30.825 43.211 25.485 1.00 40.75 85 GLU A C 1
ATOM 659 O O . GLU A 1 85 ? 31.228 42.287 26.194 1.00 40.71 85 GLU A O 1
ATOM 665 N N . GLU A 1 86 ? 30.724 44.461 25.921 1.00 40.62 86 GLU A N 1
ATOM 666 C CA . GLU A 1 86 ? 31.098 44.811 27.283 1.00 40.83 86 GLU A CA 1
ATOM 667 C C . GLU A 1 86 ? 30.209 44.052 28.261 1.00 40.83 86 GLU A C 1
ATOM 668 O O . GLU A 1 86 ? 30.672 43.562 29.291 1.00 40.05 86 GLU A O 1
ATOM 674 N N . ALA A 1 87 ? 28.926 43.949 27.928 1.00 40.21 87 ALA A N 1
ATOM 675 C CA . ALA A 1 87 ? 27.975 43.251 28.780 1.00 40.56 87 ALA A CA 1
ATOM 676 C C . ALA A 1 87 ? 28.376 41.795 28.998 1.00 40.87 87 ALA A C 1
ATOM 677 O O . ALA A 1 87 ? 28.306 41.286 30.117 1.00 40.17 87 ALA A O 1
ATOM 679 N N . GLU A 1 88 ? 28.797 41.124 27.929 1.00 41.95 88 GLU A N 1
ATOM 680 C CA . GLU A 1 88 ? 29.195 39.725 28.036 1.00 43.05 88 GLU A CA 1
ATOM 681 C C . GLU A 1 88 ? 30.418 39.565 28.935 1.00 42.12 88 GLU A C 1
ATOM 682 O O . GLU A 1 88 ? 30.486 38.638 29.740 1.00 41.39 88 GLU A O 1
ATOM 688 N N . LYS A 1 89 ? 31.383 40.470 28.795 1.00 42.88 89 LYS A N 1
ATOM 689 C CA . LYS A 1 89 ? 32.592 40.421 29.613 1.00 43.80 89 LYS A CA 1
ATOM 690 C C . LYS A 1 89 ? 32.238 40.476 31.096 1.00 43.66 89 LYS A C 1
ATOM 691 O O . LYS A 1 89 ? 32.848 39.793 31.918 1.00 43.39 89 LYS A O 1
ATOM 697 N N . ARG A 1 90 ? 31.248 41.299 31.427 1.00 43.30 90 ARG A N 1
ATOM 698 C CA . ARG A 1 90 ? 30.802 41.463 32.806 1.00 43.04 90 ARG A CA 1
ATOM 699 C C . ARG A 1 90 ? 29.840 40.351 33.208 1.00 41.74 90 ARG A C 1
ATOM 700 O O . ARG A 1 90 ? 29.359 40.314 34.339 1.00 41.86 90 ARG A O 1
ATOM 708 N N . ASN A 1 91 ? 29.568 39.446 32.274 1.00 41.51 91 ASN A N 1
ATOM 709 C CA . ASN A 1 91 ? 28.659 38.332 32.521 1.00 40.59 91 ASN A CA 1
ATOM 710 C C . ASN A 1 91 ? 27.253 38.832 32.846 1.00 38.24 91 ASN A C 1
ATOM 711 O O . ASN A 1 91 ? 26.538 38.233 33.650 1.00 37.86 91 ASN A O 1
ATOM 716 N N . ILE A 1 92 ? 26.868 39.938 32.216 1.00 36.94 92 ILE A N 1
ATOM 717 C CA . ILE A 1 92 ? 25.549 40.526 32.423 1.00 34.17 92 ILE A CA 1
ATOM 718 C C . ILE A 1 92 ? 24.564 39.991 31.388 1.00 33.90 92 ILE A C 1
ATOM 719 O O . ILE A 1 92 ? 24.783 40.133 30.186 1.00 32.26 92 ILE A O 1
ATOM 724 N N . LYS A 1 93 ? 23.483 39.376 31.860 1.00 33.53 93 LYS A N 1
ATOM 725 C CA . LYS A 1 93 ? 22.462 38.829 30.971 1.00 34.55 93 LYS A CA 1
ATOM 726 C C . LYS A 1 93 ? 21.740 39.951 30.239 1.00 32.85 93 LYS A C 1
ATOM 727 O O . LYS A 1 93 ? 21.266 40.903 30.860 1.00 31.71 93 LYS A O 1
ATOM 733 N N . VAL A 1 94 ? 21.655 39.836 28.918 1.00 31.72 94 VAL A N 1
ATOM 734 C CA . VAL A 1 94 ? 20.983 40.843 28.106 1.00 30.09 94 VAL A CA 1
ATOM 735 C C . VAL A 1 94 ? 19.750 40.220 27.458 1.00 29.57 94 VAL A C 1
ATOM 736 O O . VAL A 1 94 ? 19.859 39.244 26.716 1.00 28.41 94 VAL A O 1
ATOM 740 N N . VAL A 1 95 ? 18.579 40.784 27.745 1.00 27.16 95 VAL A N 1
ATOM 741 C CA . VAL A 1 95 ? 17.332 40.268 27.192 1.00 25.89 95 VAL A CA 1
ATOM 742 C C . VAL A 1 95 ? 16.553 41.321 26.422 1.00 24.31 95 VAL A C 1
ATOM 743 O O . VAL A 1 95 ? 16.686 42.519 26.669 1.00 23.40 95 VAL A O 1
ATOM 747 N N . TYR A 1 96 ? 15.742 40.859 25.476 1.00 24.38 96 TYR A N 1
ATOM 748 C CA . TYR A 1 96 ? 14.910 41.742 24.672 1.00 24.61 96 TYR A CA 1
ATOM 749 C C . TYR A 1 96 ? 13.818 40.912 24.009 1.00 23.67 96 TYR A C 1
ATOM 750 O O . TYR A 1 96 ? 13.450 39.857 24.530 1.00 23.29 96 TYR A O 1
ATOM 759 N N . ALA A 1 97 ? 13.297 41.369 22.874 1.00 23.24 97 ALA A N 1
ATOM 760 C CA . ALA A 1 97 ? 12.225 40.635 22.201 1.00 22.78 97 ALA A CA 1
ATOM 761 C C . ALA A 1 97 ? 12.521 40.283 20.745 1.00 21.67 97 ALA A C 1
ATOM 762 O O . ALA A 1 97 ? 11.856 40.775 19.831 1.00 20.14 97 ALA A O 1
ATOM 764 N N . PRO A 1 98 ? 13.511 39.409 20.509 1.00 22.26 98 PRO A N 1
ATOM 765 C CA . PRO A 1 98 ? 13.864 39.012 19.141 1.00 21.90 98 PRO A CA 1
ATOM 766 C C . PRO A 1 98 ? 12.728 38.322 18.382 1.00 20.10 98 PRO A C 1
ATOM 767 O O . PRO A 1 98 ? 12.086 37.406 18.897 1.00 20.85 98 PRO A O 1
ATOM 771 N N . GLY A 1 99 ? 12.491 38.776 17.153 1.00 21.16 99 GLY A N 1
ATOM 772 C CA . GLY A 1 99 ? 11.445 38.202 16.322 1.00 19.43 99 GLY A CA 1
ATOM 773 C C . GLY A 1 99 ? 10.027 38.635 16.664 1.00 19.47 99 GLY A C 1
ATOM 774 O O . GLY A 1 99 ? 9.077 38.220 16.007 1.00 19.52 99 GLY A O 1
ATOM 775 N N . ALA A 1 100 ? 9.884 39.485 17.676 1.00 17.82 100 ALA A N 1
ATOM 776 C CA . ALA A 1 100 ? 8.573 39.950 18.122 1.00 17.77 100 ALA A CA 1
ATOM 777 C C . ALA A 1 100 ? 7.697 40.660 17.085 1.00 18.52 100 ALA A C 1
ATOM 778 O O . ALA A 1 100 ? 6.473 40.682 17.221 1.00 19.72 100 ALA A O 1
ATOM 780 N N . SER A 1 101 ? 8.304 41.231 16.051 1.00 18.35 101 SER A N 1
ATOM 781 C CA . SER A 1 101 ? 7.523 41.960 15.057 1.00 17.18 101 SER A CA 1
ATOM 782 C C . SER A 1 101 ? 7.487 41.332 13.667 1.00 18.38 101 SER A C 1
ATOM 783 O O . SER A 1 101 ? 7.003 41.954 12.719 1.00 16.56 101 SER A O 1
ATOM 786 N N . THR A 1 102 ? 7.977 40.103 13.548 1.00 15.61 102 THR A N 1
ATOM 787 C CA . THR A 1 102 ? 8.029 39.421 12.257 1.00 16.47 102 THR A CA 1
ATOM 788 C C . THR A 1 102 ? 6.835 39.614 11.322 1.00 15.77 102 THR A C 1
ATOM 789 O O . THR A 1 102 ? 6.994 40.145 10.223 1.00 15.73 102 THR A O 1
ATOM 793 N N . ASP A 1 103 ? 5.642 39.197 11.740 1.00 14.16 103 ASP A N 1
ATOM 794 C CA . ASP A 1 103 ? 4.480 39.319 10.856 1.00 15.25 103 ASP A CA 1
ATOM 795 C C . ASP A 1 103 ? 4.138 40.750 10.460 1.00 14.51 103 ASP A C 1
ATOM 796 O O . ASP A 1 103 ? 3.672 40.994 9.346 1.00 14.91 103 ASP A O 1
ATOM 801 N N . SER A 1 104 ? 4.357 41.698 11.361 1.00 14.39 104 SER A N 1
ATOM 802 C CA . SER A 1 104 ? 4.069 43.089 11.030 1.00 14.27 104 SER A CA 1
ATOM 803 C C . SER A 1 104 ? 5.052 43.596 9.974 1.00 14.84 104 SER A C 1
ATOM 804 O O . SER A 1 104 ? 4.674 44.346 9.073 1.00 14.67 104 SER A O 1
ATOM 807 N N . ALA A 1 105 ? 6.308 43.173 10.073 1.00 13.08 105 ALA A N 1
ATOM 808 C CA . ALA A 1 105 ? 7.320 43.592 9.102 1.00 13.76 105 ALA A CA 1
ATOM 809 C C . ALA A 1 105 ? 7.047 42.920 7.756 1.00 14.92 105 ALA A C 1
ATOM 810 O O . ALA A 1 105 ? 7.207 43.535 6.698 1.00 13.83 105 ALA A O 1
ATOM 812 N N . VAL A 1 106 ? 6.633 41.655 7.802 1.00 14.37 106 VAL A N 1
ATOM 813 C CA . VAL A 1 106 ? 6.311 40.900 6.592 1.00 14.29 106 VAL A CA 1
ATOM 814 C C . VAL A 1 106 ? 5.173 41.577 5.831 1.00 13.68 106 VAL A C 1
ATOM 815 O O . VAL A 1 106 ? 5.228 41.753 4.610 1.00 13.16 106 VAL A O 1
ATOM 819 N N . GLU A 1 107 ? 4.132 41.948 6.565 1.00 12.23 107 GLU A N 1
ATOM 820 C CA . GLU A 1 107 ? 2.977 42.583 5.961 1.00 12.94 107 GLU A CA 1
ATOM 821 C C . GLU A 1 107 ? 3.322 43.930 5.340 1.00 11.40 107 GLU A C 1
ATOM 822 O O . GLU A 1 107 ? 2.877 44.236 4.233 1.00 11.90 107 GLU A O 1
ATOM 828 N N . LEU A 1 108 ? 4.125 44.731 6.033 1.00 11.74 108 LEU A N 1
ATOM 829 C CA . LEU A 1 108 ? 4.499 46.028 5.485 1.00 11.35 108 LEU A CA 1
ATOM 830 C C . LEU A 1 108 ? 5.316 45.825 4.214 1.00 11.24 108 LEU A C 1
ATOM 831 O O . LEU A 1 108 ? 5.208 46.607 3.272 1.00 11.90 108 LEU A O 1
ATOM 836 N N . THR A 1 109 ? 6.128 44.770 4.184 1.00 12.25 109 THR A N 1
ATOM 837 C CA . THR A 1 109 ? 6.954 44.483 3.008 1.00 11.62 109 THR A CA 1
ATOM 838 C C . THR A 1 109 ? 6.069 44.251 1.786 1.00 12.89 109 THR A C 1
ATOM 839 O O . THR A 1 109 ? 6.297 44.830 0.720 1.00 12.86 109 THR A O 1
ATOM 843 N N . ILE A 1 110 ? 5.061 43.395 1.942 1.00 12.37 110 ILE A N 1
ATOM 844 C CA . ILE A 1 110 ? 4.134 43.095 0.852 1.00 11.90 110 ILE A CA 1
ATOM 845 C C . ILE A 1 110 ? 3.383 44.365 0.457 1.00 13.90 110 ILE A C 1
ATOM 846 O O . ILE A 1 110 ? 3.152 44.626 -0.730 1.00 13.75 110 ILE A O 1
ATOM 851 N N . GLY A 1 111 ? 3.003 45.155 1.455 1.00 12.14 111 GLY A N 1
ATOM 852 C CA . GLY A 1 111 ? 2.289 46.389 1.177 1.00 11.09 111 GLY A CA 1
ATOM 853 C C . GLY A 1 111 ? 3.145 47.350 0.364 1.00 12.19 111 GLY A C 1
ATOM 854 O O . GLY A 1 111 ? 2.661 47.972 -0.582 1.00 13.61 111 GLY A O 1
ATOM 855 N N . LEU A 1 112 ? 4.414 47.486 0.741 1.00 12.55 112 LEU A N 1
ATOM 856 C CA . LEU A 1 112 ? 5.335 48.374 0.028 1.00 12.67 112 LEU A CA 1
ATOM 857 C C . LEU A 1 112 ? 5.566 47.890 -1.402 1.00 13.30 112 LEU A C 1
ATOM 858 O O . LEU A 1 112 ? 5.590 48.689 -2.346 1.00 14.11 112 LEU A O 1
ATOM 863 N N . MET A 1 113 ? 5.720 46.582 -1.571 1.00 12.22 113 MET A N 1
ATOM 864 C CA . MET A 1 113 ? 5.938 46.017 -2.901 1.00 12.64 113 MET A CA 1
ATOM 865 C C . MET A 1 113 ? 4.781 46.370 -3.839 1.00 12.60 113 MET A C 1
ATOM 866 O O . MET A 1 113 ? 4.994 46.808 -4.971 1.00 13.58 113 MET A O 1
ATOM 871 N N . ILE A 1 114 ? 3.556 46.185 -3.363 1.00 10.24 114 ILE A N 1
ATOM 872 C CA . ILE A 1 114 ? 2.385 46.478 -4.180 1.00 12.16 114 ILE A CA 1
ATOM 873 C C . ILE A 1 114 ? 2.223 47.981 -4.389 1.00 11.39 114 ILE A C 1
ATOM 874 O O . ILE A 1 114 ? 1.902 48.422 -5.489 1.00 12.24 114 ILE A O 1
ATOM 879 N N . ALA A 1 115 ? 2.452 48.765 -3.341 1.00 12.06 115 ALA A N 1
ATOM 880 C CA . ALA A 1 115 ? 2.322 50.219 -3.459 1.00 13.23 115 ALA A CA 1
ATOM 881 C C . ALA A 1 115 ? 3.304 50.750 -4.498 1.00 14.81 115 ALA A C 1
ATOM 882 O O . ALA A 1 115 ? 2.968 51.639 -5.282 1.00 16.11 115 ALA A O 1
ATOM 884 N N . ALA A 1 116 ? 4.510 50.191 -4.512 1.00 14.15 116 ALA A N 1
ATOM 885 C CA . ALA A 1 116 ? 5.542 50.609 -5.467 1.00 15.15 116 ALA A CA 1
ATOM 886 C C . ALA A 1 116 ? 5.178 50.192 -6.890 1.00 16.19 116 ALA A C 1
ATOM 887 O O . ALA A 1 116 ? 5.299 50.973 -7.836 1.00 15.26 116 ALA A O 1
ATOM 889 N N . ALA A 1 117 ? 4.746 48.947 -7.036 1.00 14.87 117 ALA A N 1
ATOM 890 C CA . ALA A 1 117 ? 4.371 48.417 -8.336 1.00 14.74 117 ALA A CA 1
ATOM 891 C C . ALA A 1 117 ? 3.179 49.147 -8.944 1.00 14.19 117 ALA A C 1
ATOM 892 O O . ALA A 1 117 ? 3.098 49.306 -10.163 1.00 15.17 117 ALA A O 1
ATOM 894 N N . ARG A 1 118 ? 2.273 49.623 -8.098 1.00 14.39 118 ARG A N 1
ATOM 895 C CA . ARG A 1 118 ? 1.062 50.261 -8.593 1.00 14.61 118 ARG A CA 1
ATOM 896 C C . ARG A 1 118 ? 0.935 51.761 -8.375 1.00 15.27 118 ARG A C 1
ATOM 897 O O . ARG A 1 118 ? -0.130 52.329 -8.623 1.00 16.14 118 ARG A O 1
ATOM 905 N N . LYS A 1 119 ? 2.013 52.394 -7.924 1.00 15.03 119 LYS A N 1
ATOM 906 C CA . LYS A 1 119 ? 2.010 53.835 -7.672 1.00 17.63 119 LYS A CA 1
ATOM 907 C C . LYS A 1 119 ? 0.797 54.20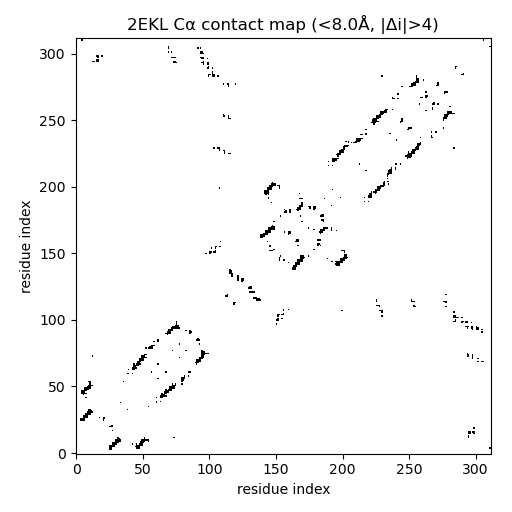7 -6.840 1.00 16.47 119 LYS A C 1
ATOM 908 O O . LYS A 1 119 ? 0.097 55.177 -7.134 1.00 17.44 119 LYS A O 1
ATOM 914 N N . MET A 1 120 ? 0.546 53.431 -5.792 1.00 15.40 120 MET A N 1
ATOM 915 C CA . MET A 1 120 ? -0.604 53.689 -4.939 1.00 15.10 120 MET A CA 1
ATOM 916 C C . MET A 1 120 ? -0.563 55.052 -4.259 1.00 15.07 120 MET A C 1
ATOM 917 O O . MET A 1 120 ? -1.595 55.702 -4.115 1.00 16.64 120 MET A O 1
ATOM 922 N N . TYR A 1 121 ? 0.620 55.486 -3.838 1.00 15.59 121 TYR A N 1
ATOM 923 C CA . TYR A 1 121 ? 0.730 56.776 -3.168 1.00 17.53 121 TYR A CA 1
ATOM 924 C C . TYR A 1 121 ? 0.254 57.900 -4.076 1.00 16.31 121 TYR A C 1
ATOM 925 O O . TYR A 1 121 ? -0.534 58.750 -3.670 1.00 17.56 121 TYR A O 1
ATOM 934 N N . THR A 1 122 ? 0.747 57.900 -5.306 1.00 17.85 122 THR A N 1
ATOM 935 C CA . THR A 1 122 ? 0.379 58.925 -6.269 1.00 18.40 122 THR A CA 1
ATOM 936 C C . THR A 1 122 ? -1.135 58.946 -6.469 1.00 18.28 122 THR A C 1
ATOM 937 O O . THR A 1 122 ? -1.756 60.012 -6.480 1.00 17.63 122 THR A O 1
ATOM 941 N N . SER A 1 123 ? -1.720 57.761 -6.607 1.00 17.12 123 SER A N 1
ATOM 942 C CA . SER A 1 123 ? -3.159 57.623 -6.809 1.00 16.17 123 SER A CA 1
ATOM 943 C C . SER A 1 123 ? -3.952 58.106 -5.596 1.00 15.97 123 SER A C 1
ATOM 944 O O . SER A 1 123 ? -4.952 58.816 -5.740 1.00 15.27 123 SER A O 1
ATOM 947 N N . MET A 1 124 ? -3.508 57.729 -4.398 1.00 15.92 124 MET A N 1
ATOM 948 C CA . MET A 1 124 ? -4.214 58.130 -3.187 1.00 15.95 124 MET A CA 1
ATOM 949 C C . MET A 1 124 ? -4.142 59.636 -2.971 1.00 16.73 124 MET A C 1
ATOM 950 O O . MET A 1 124 ? -5.107 60.250 -2.503 1.00 16.49 124 MET A O 1
ATOM 955 N N . ALA A 1 125 ? -3.004 60.231 -3.315 1.00 16.39 125 ALA A N 1
ATOM 956 C CA . ALA A 1 125 ? -2.843 61.675 -3.162 1.00 18.25 125 ALA A CA 1
ATOM 957 C C . ALA A 1 125 ? -3.803 62.372 -4.121 1.00 19.05 125 ALA A C 1
ATOM 958 O O . ALA A 1 125 ? -4.466 63.348 -3.760 1.00 17.93 125 ALA A O 1
ATOM 960 N N . LEU A 1 126 ? -3.873 61.868 -5.348 1.00 19.04 126 LEU A N 1
ATOM 961 C CA . LEU A 1 126 ? -4.769 62.433 -6.343 1.00 19.21 126 LEU A CA 1
ATOM 962 C C . LEU A 1 126 ? -6.210 62.352 -5.854 1.00 19.51 126 LEU A C 1
ATOM 963 O O . LEU A 1 126 ? -6.935 63.342 -5.878 1.00 18.17 126 LEU A O 1
ATOM 968 N N . ALA A 1 127 ? -6.617 61.172 -5.394 1.00 17.81 127 ALA A N 1
ATOM 969 C CA . ALA A 1 127 ? -7.977 60.976 -4.900 1.00 18.51 127 ALA A CA 1
ATOM 970 C C . ALA A 1 127 ? -8.349 61.972 -3.800 1.00 19.26 127 ALA A C 1
ATOM 971 O O . ALA A 1 127 ? -9.399 62.618 -3.865 1.00 17.57 127 ALA A O 1
ATOM 973 N N . LYS A 1 128 ? -7.493 62.092 -2.790 1.00 17.15 128 LYS A N 1
ATOM 974 C CA . LYS A 1 128 ? -7.762 63.004 -1.685 1.00 17.95 128 LYS A CA 1
ATOM 975 C C . LYS A 1 128 ? -7.915 64.449 -2.162 1.00 20.23 128 LYS A C 1
ATOM 976 O O . LYS A 1 128 ? -8.600 65.249 -1.521 1.00 20.96 128 LYS A O 1
ATOM 982 N N . SER A 1 129 ? -7.291 64.775 -3.288 1.00 20.75 129 SER A N 1
ATOM 983 C CA . SER A 1 129 ? -7.381 66.129 -3.838 1.00 23.29 129 SER A CA 1
ATOM 984 C C . SER A 1 129 ? -8.616 66.281 -4.724 1.00 24.09 129 SER A C 1
ATOM 985 O O . SER A 1 129 ? -8.869 67.355 -5.278 1.00 23.98 129 SER A O 1
ATOM 988 N N . GLY A 1 130 ? -9.382 65.203 -4.861 1.00 20.68 130 GLY A N 1
ATOM 989 C CA . GLY A 1 130 ? -10.582 65.252 -5.678 1.00 23.38 130 GLY A CA 1
ATOM 990 C C . GLY A 1 130 ? -10.327 65.059 -7.160 1.00 22.78 130 GLY A C 1
ATOM 991 O O . GLY A 1 130 ? -11.187 65.360 -7.991 1.00 24.38 130 GLY A O 1
ATOM 992 N N . ILE A 1 131 ? -9.143 64.555 -7.495 1.00 22.69 131 ILE A N 1
ATOM 993 C CA . ILE A 1 131 ? -8.775 64.314 -8.885 1.00 22.42 131 ILE A CA 1
ATOM 994 C C . ILE A 1 131 ? -8.685 62.808 -9.097 1.00 22.24 131 ILE A C 1
ATOM 995 O O . ILE A 1 131 ? -7.687 62.183 -8.741 1.00 22.60 131 ILE A O 1
ATOM 1000 N N . PHE A 1 132 ? -9.731 62.225 -9.672 1.00 21.61 132 PHE A N 1
ATOM 1001 C CA . PHE A 1 132 ? -9.745 60.788 -9.897 1.00 21.42 132 PHE A CA 1
ATOM 1002 C C . PHE A 1 132 ? -9.214 60.380 -11.258 1.00 21.97 132 PHE A C 1
ATOM 1003 O O . PHE A 1 132 ? -9.945 59.883 -12.117 1.00 22.98 132 PHE A O 1
ATOM 1011 N N . LYS A 1 133 ? -7.918 60.604 -11.436 1.00 23.16 133 LYS A N 1
ATOM 1012 C CA . LYS A 1 133 ? -7.221 60.263 -12.665 1.00 24.95 133 LYS A CA 1
ATOM 1013 C C . LYS A 1 133 ? -6.531 58.919 -12.476 1.00 24.83 133 LYS A C 1
ATOM 1014 O O . LYS A 1 133 ? -5.818 58.716 -11.495 1.00 25.19 133 LYS A O 1
ATOM 1020 N N . LYS A 1 134 ? -6.747 58.005 -13.414 1.00 24.62 134 LYS A N 1
ATOM 1021 C CA . LYS A 1 134 ? -6.138 56.681 -13.341 1.00 25.38 134 LYS A CA 1
ATOM 1022 C C . LYS A 1 134 ? -4.632 56.732 -13.595 1.00 23.87 134 LYS A C 1
ATOM 1023 O O . LYS A 1 134 ? -4.148 57.565 -14.359 1.00 24.35 134 LYS A O 1
ATOM 1029 N N . ILE A 1 135 ? -3.902 55.831 -12.946 1.00 22.54 135 ILE A N 1
ATOM 1030 C CA . ILE A 1 135 ? -2.451 55.741 -13.083 1.00 22.76 135 ILE A CA 1
ATOM 1031 C C . ILE A 1 135 ? -2.103 54.274 -13.331 1.00 20.96 135 ILE A C 1
ATOM 1032 O O . ILE A 1 135 ? -2.619 53.392 -12.649 1.00 19.35 135 ILE A O 1
ATOM 1037 N N . GLU A 1 136 ? -1.232 54.016 -14.301 1.00 18.53 136 GLU A N 1
ATOM 1038 C CA . GLU A 1 136 ? -0.865 52.643 -14.636 1.00 18.11 136 GLU A CA 1
ATOM 1039 C C . GLU A 1 136 ? 0.423 52.157 -13.977 1.00 17.62 136 GLU A C 1
ATOM 1040 O O . GLU A 1 136 ? 1.426 52.869 -13.944 1.00 17.54 136 GLU A O 1
ATOM 1046 N N . GLY A 1 137 ? 0.380 50.932 -13.459 1.00 17.21 137 GLY A N 1
ATOM 1047 C CA . GLY A 1 137 ? 1.541 50.338 -12.819 1.00 15.21 137 GLY A CA 1
ATOM 1048 C C . GLY A 1 137 ? 1.907 48.987 -13.421 1.00 17.76 137 GLY A C 1
ATOM 1049 O O . GLY A 1 137 ? 1.690 48.738 -14.614 1.00 16.75 137 GLY A O 1
ATOM 1050 N N . LEU A 1 138 ? 2.455 48.109 -12.587 1.00 14.41 138 LEU A N 1
ATOM 1051 C CA . LEU A 1 138 ? 2.877 46.779 -13.018 1.00 15.77 138 LEU A CA 1
ATOM 1052 C C . LEU A 1 138 ? 2.203 45.655 -12.238 1.00 15.99 138 LEU A C 1
ATOM 1053 O O . LEU A 1 138 ? 1.988 45.767 -11.030 1.00 16.18 138 LEU A O 1
ATOM 1058 N N . GLU A 1 139 ? 1.889 44.568 -12.937 1.00 15.24 139 GLU A N 1
ATOM 1059 C CA . GLU A 1 139 ? 1.271 43.393 -12.323 1.00 15.27 139 GLU A CA 1
ATOM 1060 C C . GLU A 1 139 ? 2.394 42.517 -11.747 1.00 16.02 139 GLU A C 1
ATOM 1061 O O . GLU A 1 139 ? 3.517 42.510 -12.265 1.00 17.94 139 GLU A O 1
ATOM 1067 N N . LEU A 1 140 ? 2.100 41.772 -10.686 1.00 13.32 140 LEU A N 1
ATOM 1068 C CA . LEU A 1 140 ? 3.120 40.955 -10.037 1.00 15.65 140 LEU A CA 1
ATOM 1069 C C . LEU A 1 140 ? 3.064 39.461 -10.310 1.00 15.83 140 LEU A C 1
ATOM 1070 O O . LEU A 1 140 ? 4.104 38.794 -10.330 1.00 16.01 140 LEU A O 1
ATOM 1075 N N . ALA A 1 141 ? 1.860 38.940 -10.510 1.00 14.76 141 ALA A N 1
ATOM 1076 C CA . ALA A 1 141 ? 1.676 37.518 -10.769 1.00 15.91 141 ALA A CA 1
ATOM 1077 C C . ALA A 1 141 ? 2.530 37.065 -11.946 1.00 16.10 141 ALA A C 1
ATOM 1078 O O . ALA A 1 141 ? 2.657 37.780 -12.940 1.00 16.60 141 ALA A O 1
ATOM 1080 N N . GLY A 1 142 ? 3.121 35.880 -11.819 1.00 17.38 142 GLY A N 1
ATOM 1081 C CA . GLY A 1 142 ? 3.944 35.334 -12.885 1.00 17.96 142 GLY A CA 1
ATOM 1082 C C . GLY A 1 142 ? 5.370 35.844 -12.913 1.00 18.60 142 GLY A C 1
ATOM 1083 O O . GLY A 1 142 ? 6.235 35.259 -13.571 1.00 19.58 142 GLY A O 1
ATOM 1084 N N . LYS A 1 143 ? 5.629 36.936 -12.206 1.00 16.65 143 LYS A N 1
ATOM 1085 C CA . LYS A 1 143 ? 6.972 37.484 -12.177 1.00 16.03 143 LYS A CA 1
ATOM 1086 C C . LYS A 1 143 ? 7.811 36.809 -11.103 1.00 15.09 143 LYS A C 1
ATOM 1087 O O . LYS A 1 143 ? 7.296 36.056 -10.274 1.00 16.61 143 LYS A O 1
ATOM 1093 N N . THR A 1 144 ? 9.109 37.074 -11.130 1.00 15.92 144 THR A N 1
ATOM 1094 C CA . THR A 1 144 ? 10.036 36.471 -10.187 1.00 15.78 144 THR A CA 1
ATOM 1095 C C . THR A 1 144 ? 10.475 37.427 -9.089 1.00 16.11 144 THR A C 1
ATOM 1096 O O . THR A 1 144 ? 10.871 38.559 -9.367 1.00 17.08 144 THR A O 1
ATOM 1100 N N . ILE A 1 145 ? 10.401 36.972 -7.843 1.00 14.86 145 ILE A N 1
ATOM 1101 C CA . ILE A 1 145 ? 10.841 37.795 -6.721 1.00 13.87 145 ILE A CA 1
ATOM 1102 C C . ILE A 1 145 ? 12.078 37.152 -6.102 1.00 14.69 145 ILE A C 1
ATOM 1103 O O . ILE A 1 145 ? 12.146 35.928 -5.943 1.00 17.05 145 ILE A O 1
ATOM 1108 N N . GLY A 1 146 ? 13.061 37.984 -5.784 1.00 13.27 146 GLY A N 1
ATOM 1109 C CA . GLY A 1 146 ? 14.292 37.501 -5.183 1.00 14.83 146 GLY A CA 1
ATOM 1110 C C . GLY A 1 146 ? 14.392 37.962 -3.743 1.00 17.04 146 GLY A C 1
ATOM 1111 O O . GLY A 1 146 ? 14.506 39.159 -3.469 1.00 17.08 146 GLY A O 1
ATOM 1112 N N . ILE A 1 147 ? 14.345 37.004 -2.823 1.00 15.56 147 ILE A N 1
ATOM 1113 C CA . ILE A 1 147 ? 14.426 37.291 -1.395 1.00 16.13 147 ILE A CA 1
ATOM 1114 C C . ILE A 1 147 ? 15.888 37.249 -0.941 1.00 16.57 147 ILE A C 1
ATOM 1115 O O . ILE A 1 147 ? 16.500 36.181 -0.904 1.00 18.12 147 ILE A O 1
ATOM 1120 N N . VAL A 1 148 ? 16.454 38.412 -0.621 1.00 15.75 148 VAL A N 1
ATOM 1121 C CA . VAL A 1 148 ? 17.840 38.481 -0.151 1.00 16.06 148 VAL A CA 1
ATOM 1122 C C . VAL A 1 148 ? 17.790 38.542 1.375 1.00 16.19 148 VAL A C 1
ATOM 1123 O O . VAL A 1 148 ? 17.423 39.564 1.956 1.00 15.23 148 VAL A O 1
ATOM 1127 N N . GLY A 1 149 ? 18.168 37.441 2.016 1.00 16.53 149 GLY A N 1
ATOM 1128 C CA . GLY A 1 149 ? 18.100 37.359 3.465 1.00 16.74 149 GLY A CA 1
ATOM 1129 C C . GLY A 1 149 ? 16.861 36.515 3.709 1.00 18.49 149 GLY A C 1
ATOM 1130 O O . GLY A 1 149 ? 15.741 37.024 3.722 1.00 19.22 149 GLY A O 1
ATOM 1131 N N . PHE A 1 150 ? 17.060 35.215 3.889 1.00 17.71 150 PHE A N 1
ATOM 1132 C CA . PHE A 1 150 ? 15.951 34.283 4.063 1.00 17.53 150 PHE A CA 1
ATOM 1133 C C . PHE A 1 150 ? 15.761 33.843 5.512 1.00 18.19 150 PHE A C 1
ATOM 1134 O O . PHE A 1 150 ? 15.826 32.652 5.818 1.00 20.60 150 PHE A O 1
ATOM 1142 N N . GLY A 1 151 ? 15.525 34.807 6.398 1.00 17.32 151 GLY A N 1
ATOM 1143 C CA . GLY A 1 151 ? 15.326 34.495 7.802 1.00 17.50 151 GLY A CA 1
ATOM 1144 C C . GLY A 1 151 ? 13.858 34.485 8.182 1.00 16.72 151 GLY A C 1
ATOM 1145 O O . GLY A 1 151 ? 13.015 34.077 7.391 1.00 15.80 151 GLY A O 1
ATOM 1146 N N . ARG A 1 152 ? 13.550 34.939 9.395 1.00 19.68 152 ARG A N 1
ATOM 1147 C CA . ARG A 1 152 ? 12.172 34.968 9.872 1.00 19.25 152 ARG A CA 1
ATOM 1148 C C . ARG A 1 152 ? 11.243 35.694 8.902 1.00 17.12 152 ARG A C 1
ATOM 1149 O O . ARG A 1 152 ? 10.227 35.153 8.466 1.00 17.27 152 ARG A O 1
ATOM 1157 N N . ILE A 1 153 ? 11.597 36.934 8.583 1.00 16.92 153 ILE A N 1
ATOM 1158 C CA . ILE A 1 153 ? 10.793 37.758 7.689 1.00 15.78 153 ILE A CA 1
ATOM 1159 C C . ILE A 1 153 ? 10.902 37.344 6.227 1.00 15.20 153 ILE A C 1
ATOM 1160 O O . ILE A 1 153 ? 9.890 37.197 5.544 1.00 15.33 153 ILE A O 1
ATOM 1165 N N . GLY A 1 154 ? 12.127 37.144 5.753 1.00 14.39 154 GLY A N 1
ATOM 1166 C CA . GLY A 1 154 ? 12.320 36.751 4.369 1.00 15.61 154 GLY A CA 1
ATOM 1167 C C . GLY A 1 154 ? 11.546 35.502 3.984 1.00 15.42 154 GLY A C 1
ATOM 1168 O O . GLY A 1 154 ? 10.961 35.431 2.904 1.00 16.20 154 GLY A O 1
ATOM 1169 N N . THR A 1 155 ? 11.536 34.510 4.866 1.00 16.20 155 THR A N 1
ATOM 1170 C CA . THR A 1 155 ? 10.822 33.274 4.577 1.00 15.50 155 THR A CA 1
ATOM 1171 C C . THR A 1 155 ? 9.329 33.507 4.382 1.00 15.48 155 THR A C 1
ATOM 1172 O O . THR A 1 155 ? 8.737 32.998 3.434 1.00 16.06 155 THR A O 1
ATOM 1176 N N . LYS A 1 156 ? 8.719 34.283 5.273 1.00 14.69 156 LYS A N 1
ATOM 1177 C CA . LYS A 1 156 ? 7.290 34.544 5.163 1.00 15.67 156 LYS A CA 1
ATOM 1178 C C . LYS A 1 156 ? 6.917 35.398 3.955 1.00 16.54 156 LYS A C 1
ATOM 1179 O O . LYS A 1 156 ? 5.858 35.202 3.357 1.00 14.49 156 LYS A O 1
ATOM 1185 N N . VAL A 1 157 ? 7.777 36.341 3.592 1.00 15.73 157 VAL A N 1
ATOM 1186 C CA . VAL A 1 157 ? 7.511 37.176 2.426 1.00 15.95 157 VAL A CA 1
ATOM 1187 C C . VAL A 1 157 ? 7.498 36.238 1.212 1.00 15.62 157 VAL A C 1
ATOM 1188 O O . VAL A 1 157 ? 6.696 36.394 0.293 1.00 14.22 157 VAL A O 1
ATOM 1192 N N . GLY A 1 158 ? 8.385 35.249 1.231 1.00 17.92 158 GLY A N 1
ATOM 1193 C CA . GLY A 1 158 ? 8.448 34.289 0.141 1.00 17.03 158 GLY A CA 1
ATOM 1194 C C . GLY A 1 158 ? 7.185 33.449 0.048 1.00 16.05 158 GLY A C 1
ATOM 1195 O O . GLY A 1 158 ? 6.673 33.197 -1.041 1.00 16.85 158 GLY A O 1
ATOM 1196 N N . ILE A 1 159 ? 6.675 33.011 1.194 1.00 15.59 159 ILE A N 1
ATOM 1197 C CA . ILE A 1 159 ? 5.462 32.199 1.219 1.00 15.10 159 ILE A CA 1
ATOM 1198 C C . ILE A 1 159 ? 4.293 32.990 0.637 1.00 15.06 159 ILE A C 1
ATOM 1199 O O . ILE A 1 159 ? 3.497 32.465 -0.146 1.00 15.17 159 ILE A O 1
ATOM 1204 N N . ILE A 1 160 ? 4.204 34.263 1.003 1.00 14.22 160 ILE A N 1
ATOM 1205 C CA . ILE A 1 160 ? 3.127 35.112 0.513 1.00 13.28 160 ILE A CA 1
ATOM 1206 C C . ILE A 1 160 ? 3.288 35.403 -0.977 1.00 12.68 160 ILE A C 1
ATOM 1207 O O . ILE A 1 160 ? 2.327 35.301 -1.739 1.00 12.55 160 ILE A O 1
ATOM 1212 N N . ALA A 1 161 ? 4.500 35.744 -1.401 1.00 15.12 161 ALA A N 1
ATOM 1213 C CA . ALA A 1 161 ? 4.732 36.038 -2.813 1.00 14.84 161 ALA A CA 1
ATOM 1214 C C . ALA A 1 161 ? 4.409 34.818 -3.675 1.00 15.75 161 ALA A C 1
ATOM 1215 O O . ALA A 1 161 ? 3.878 34.950 -4.778 1.00 14.40 161 ALA A O 1
ATOM 1217 N N . ASN A 1 162 ? 4.728 33.628 -3.174 1.00 16.52 162 ASN A N 1
ATOM 1218 C CA . ASN A 1 162 ? 4.433 32.408 -3.916 1.00 16.86 162 ASN A CA 1
ATOM 1219 C C . ASN A 1 162 ? 2.921 32.279 -4.099 1.00 16.79 162 ASN A C 1
ATOM 1220 O O . ASN A 1 162 ? 2.439 31.909 -5.173 1.00 16.79 162 ASN A O 1
ATOM 1225 N N . ALA A 1 163 ? 2.169 32.602 -3.048 1.00 15.84 163 ALA A N 1
ATOM 1226 C CA . ALA A 1 163 ? 0.718 32.523 -3.108 1.00 15.16 163 ALA A CA 1
ATOM 1227 C C . ALA A 1 163 ? 0.160 33.558 -4.084 1.00 14.65 163 ALA A C 1
ATOM 1228 O O . ALA A 1 163 ? -0.932 33.386 -4.627 1.00 15.39 163 ALA A O 1
ATOM 1230 N N . MET A 1 164 ? 0.919 34.631 -4.304 1.00 14.21 164 MET A N 1
ATOM 1231 C CA . MET A 1 164 ? 0.518 35.680 -5.233 1.00 14.52 164 MET A CA 1
ATOM 1232 C C . MET A 1 164 ? 0.871 35.266 -6.664 1.00 16.55 164 MET A C 1
ATOM 1233 O O . MET A 1 164 ? 0.722 36.045 -7.602 1.00 17.08 164 MET A O 1
ATOM 1238 N N . GLY A 1 165 ? 1.349 34.034 -6.822 1.00 17.56 165 GLY A N 1
ATOM 1239 C CA . GLY A 1 165 ? 1.694 33.552 -8.150 1.00 18.46 165 GLY A CA 1
ATOM 1240 C C . GLY A 1 165 ? 3.059 33.975 -8.664 1.00 18.38 165 GLY A C 1
ATOM 1241 O O . GLY A 1 165 ? 3.332 33.877 -9.864 1.00 18.54 165 GLY A O 1
ATOM 1242 N N . MET A 1 166 ? 3.919 34.451 -7.769 1.00 17.62 166 MET A N 1
ATOM 1243 C CA . MET A 1 166 ? 5.261 34.858 -8.160 1.00 17.12 166 MET A CA 1
ATOM 1244 C C . MET A 1 166 ? 6.217 33.680 -8.004 1.00 17.10 166 MET A C 1
ATOM 1245 O O . MET A 1 166 ? 5.998 32.792 -7.173 1.00 16.67 166 MET A O 1
ATOM 1250 N N . LYS A 1 167 ? 7.264 33.660 -8.821 1.00 18.52 167 LYS A N 1
ATOM 1251 C CA . LYS A 1 167 ? 8.290 32.649 -8.684 1.00 19.94 167 LYS A CA 1
ATOM 1252 C C . LYS A 1 167 ? 9.267 33.150 -7.702 1.00 18.89 167 LYS A C 1
ATOM 1253 O O . LYS A 1 167 ? 9.796 34.241 -7.828 1.00 18.23 167 LYS A O 1
ATOM 1259 N N . VAL A 1 168 ? 9.517 32.370 -6.660 1.00 17.36 168 VAL A N 1
ATOM 1260 C CA . VAL A 1 168 ? 10.406 32.817 -5.599 1.00 17.29 168 VAL A CA 1
ATOM 1261 C C . VAL A 1 168 ? 11.818 32.251 -5.618 1.00 18.90 168 VAL A C 1
ATOM 1262 O O . VAL A 1 168 ? 12.016 31.034 -5.639 1.00 19.54 168 VAL A O 1
ATOM 1266 N N . LEU A 1 169 ? 12.792 33.155 -5.608 1.00 16.66 169 LEU A N 1
ATOM 1267 C CA . LEU A 1 169 ? 14.204 32.799 -5.565 1.00 18.13 169 LEU A CA 1
ATOM 1268 C C . LEU A 1 169 ? 14.700 33.373 -4.249 1.00 18.36 169 LEU A C 1
ATOM 1269 O O . LEU A 1 169 ? 14.201 34.401 -3.786 1.00 18.04 169 LEU A O 1
ATOM 1274 N N . ALA A 1 170 ? 15.676 32.722 -3.631 1.00 18.55 170 ALA A N 1
ATOM 1275 C CA . ALA A 1 170 ? 16.181 33.226 -2.369 1.00 20.11 170 ALA A CA 1
ATOM 1276 C C . ALA A 1 170 ? 17.681 33.052 -2.242 1.00 20.59 170 ALA A C 1
ATOM 1277 O O . ALA A 1 170 ? 18.250 32.083 -2.743 1.00 20.92 170 ALA A O 1
ATOM 1279 N N . TYR A 1 171 ? 18.314 34.019 -1.590 1.00 19.08 171 TYR A N 1
ATOM 1280 C CA . TYR A 1 171 ? 19.746 33.972 -1.346 1.00 20.14 171 TYR A CA 1
ATOM 1281 C C . TYR A 1 171 ? 20.012 34.338 0.098 1.00 20.50 171 TYR A C 1
ATOM 1282 O O . TYR A 1 171 ? 19.417 35.273 0.641 1.00 19.74 171 TYR A O 1
ATOM 1291 N N . ASP A 1 172 ? 20.907 33.584 0.722 1.00 19.58 172 ASP A N 1
ATOM 1292 C CA . ASP A 1 172 ? 21.289 33.845 2.093 1.00 19.72 172 ASP A CA 1
ATOM 1293 C C . ASP A 1 172 ? 22.721 33.345 2.215 1.00 20.10 172 ASP A C 1
ATOM 1294 O O . ASP A 1 172 ? 23.122 32.427 1.501 1.00 19.33 172 ASP A O 1
ATOM 1299 N N . ILE A 1 173 ? 23.501 33.961 3.091 1.00 20.62 173 ILE A N 1
ATOM 1300 C CA . ILE A 1 173 ? 24.879 33.527 3.266 1.00 21.92 173 ILE A CA 1
ATOM 1301 C C . ILE A 1 173 ? 24.886 32.192 3.999 1.00 21.42 173 ILE A C 1
ATOM 1302 O O . ILE A 1 173 ? 25.851 31.429 3.919 1.00 21.34 173 ILE A O 1
ATOM 1307 N N . LEU A 1 174 ? 23.794 31.915 4.704 1.00 21.99 174 LEU A N 1
ATOM 1308 C CA . LEU A 1 174 ? 23.651 30.668 5.441 1.00 22.41 174 LEU A CA 1
ATOM 1309 C C . LEU A 1 174 ? 22.969 29.637 4.551 1.00 22.05 174 LEU A C 1
ATOM 1310 O O . LEU A 1 174 ? 22.362 29.984 3.541 1.00 21.44 174 LEU A O 1
ATOM 1315 N N . ASP A 1 175 ? 23.071 28.365 4.927 1.00 21.97 175 ASP A N 1
ATOM 1316 C CA . ASP A 1 175 ? 22.454 27.291 4.158 1.00 23.40 175 ASP A CA 1
ATOM 1317 C C . ASP A 1 175 ? 20.926 27.362 4.213 1.00 24.39 175 ASP A C 1
ATOM 1318 O O . ASP A 1 175 ? 20.331 27.276 5.287 1.00 23.32 175 ASP A O 1
ATOM 1323 N N . ILE A 1 176 ? 20.295 27.515 3.051 1.00 22.68 176 ILE A N 1
ATOM 1324 C CA . ILE A 1 176 ? 18.836 27.606 2.982 1.00 23.74 176 ILE A CA 1
ATOM 1325 C C . ILE A 1 176 ? 18.251 26.733 1.878 1.00 24.79 176 ILE A C 1
ATOM 1326 O O . ILE A 1 176 ? 17.075 26.852 1.541 1.00 23.31 176 ILE A O 1
ATOM 1331 N N . ARG A 1 177 ? 19.091 25.800 1.343 1.00 25.42 177 ARG A N 1
ATOM 1332 C CA . ARG A 1 177 ? 18.628 24.995 0.213 1.00 27.87 177 ARG A CA 1
ATOM 1333 C C . ARG A 1 177 ? 17.245 24.355 0.4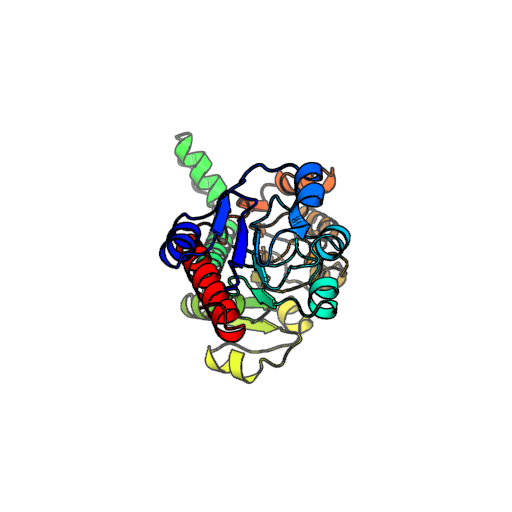61 1.00 27.47 177 ARG A C 1
ATOM 1334 O O . ARG A 1 177 ? 16.318 24.482 -0.328 1.00 27.52 177 ARG A O 1
ATOM 1342 N N . GLU A 1 178 ? 17.216 23.528 1.607 1.00 28.04 178 GLU A N 1
ATOM 1343 C CA . GLU A 1 178 ? 15.982 22.821 1.942 1.00 29.10 178 GLU A CA 1
ATOM 1344 C C . GLU A 1 178 ? 14.865 23.750 2.413 1.00 28.24 178 GLU A C 1
ATOM 1345 O O . GLU A 1 178 ? 13.697 23.549 2.074 1.00 27.07 178 GLU A O 1
ATOM 1351 N N . LYS A 1 179 ? 15.219 24.758 3.203 1.00 26.43 179 LYS A N 1
ATOM 1352 C CA . LYS A 1 179 ? 14.224 25.698 3.703 1.00 25.85 179 LYS A CA 1
ATOM 1353 C C . LYS A 1 179 ? 13.480 26.358 2.547 1.00 23.72 179 LYS A C 1
ATOM 1354 O O . LYS A 1 179 ? 12.261 26.518 2.596 1.00 24.34 179 LYS A O 1
ATOM 1360 N N . ALA A 1 180 ? 14.217 26.734 1.505 1.00 23.22 180 ALA A N 1
ATOM 1361 C CA . ALA A 1 180 ? 13.614 27.372 0.338 1.00 23.75 180 ALA A CA 1
ATOM 1362 C C . ALA A 1 180 ? 12.689 26.397 -0.382 1.00 24.55 180 ALA A C 1
ATOM 1363 O O . ALA A 1 180 ? 11.553 26.731 -0.714 1.00 21.96 180 ALA A O 1
ATOM 1365 N N . GLU A 1 181 ? 13.179 25.184 -0.617 1.00 25.50 181 GLU A N 1
ATOM 1366 C CA . GLU A 1 181 ? 12.388 24.170 -1.306 1.00 27.66 181 GLU A CA 1
ATOM 1367 C C . GLU A 1 181 ? 11.054 23.909 -0.616 1.00 27.25 181 GLU A C 1
ATOM 1368 O O . GLU A 1 181 ? 10.038 23.685 -1.275 1.00 28.22 181 GLU A O 1
ATOM 1374 N N . LYS A 1 182 ? 11.063 23.937 0.712 1.00 28.33 182 LYS A N 1
ATOM 1375 C CA . LYS A 1 182 ? 9.858 23.681 1.490 1.00 29.27 182 LYS A CA 1
ATOM 1376 C C . LYS A 1 182 ? 8.721 24.662 1.225 1.00 28.84 182 LYS A C 1
ATOM 1377 O O . LYS A 1 182 ? 7.556 24.321 1.417 1.00 29.14 182 LYS A O 1
ATOM 1383 N N . ILE A 1 183 ? 9.046 25.878 0.791 1.00 26.57 183 ILE A N 1
ATOM 1384 C CA . ILE A 1 183 ? 8.003 26.865 0.522 1.00 25.41 183 ILE A CA 1
ATOM 1385 C C . ILE A 1 183 ? 7.805 27.104 -0.974 1.00 24.69 183 ILE A C 1
ATOM 1386 O O . ILE A 1 183 ? 7.218 28.106 -1.376 1.00 24.64 183 ILE A O 1
ATOM 1391 N N . ASN A 1 184 ? 8.294 26.167 -1.781 1.00 23.92 184 ASN A N 1
ATOM 1392 C CA . ASN A 1 184 ? 8.195 26.232 -3.237 1.00 24.32 184 ASN A CA 1
ATOM 1393 C C . ASN A 1 184 ? 9.112 27.302 -3.824 1.00 22.81 184 ASN A C 1
ATOM 1394 O 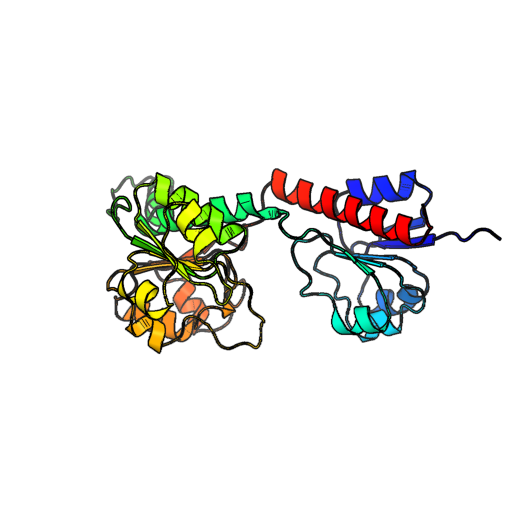O . ASN A 1 184 ? 8.864 27.811 -4.917 1.00 24.05 184 ASN A O 1
ATOM 1399 N N . ALA A 1 185 ? 10.166 27.642 -3.091 1.00 23.08 185 ALA A N 1
ATOM 1400 C CA . ALA A 1 185 ? 11.133 28.633 -3.555 1.00 22.35 185 ALA A CA 1
ATOM 1401 C C . ALA A 1 185 ? 12.398 27.888 -3.949 1.00 24.19 185 ALA A C 1
ATOM 1402 O O . ALA A 1 185 ? 12.500 26.677 -3.746 1.00 24.98 185 ALA A O 1
ATOM 1404 N N . LYS A 1 186 ? 13.360 28.603 -4.518 1.00 23.15 186 LYS A N 1
ATOM 1405 C CA . LYS A 1 186 ? 14.612 27.978 -4.923 1.00 24.30 186 LYS A CA 1
ATOM 1406 C C . LYS A 1 186 ? 15.800 28.798 -4.436 1.00 23.53 186 LYS A C 1
ATOM 1407 O O . LYS A 1 186 ? 15.911 29.988 -4.738 1.00 20.67 186 LYS A O 1
ATOM 1413 N N . ALA A 1 187 ? 16.680 28.164 -3.667 1.00 23.11 187 ALA A N 1
ATOM 1414 C CA . ALA A 1 187 ? 17.864 28.846 -3.167 1.00 22.55 187 ALA A CA 1
ATOM 1415 C C . ALA A 1 187 ? 18.864 28.941 -4.313 1.00 24.35 187 ALA A C 1
ATOM 1416 O O . ALA A 1 187 ? 19.168 27.940 -4.968 1.00 22.42 187 ALA A O 1
ATOM 1418 N N . VAL A 1 188 ? 19.362 30.148 -4.557 1.00 23.35 188 VAL A N 1
ATOM 1419 C CA . VAL A 1 188 ? 20.318 30.382 -5.635 1.00 23.84 188 VAL A CA 1
ATOM 1420 C C . VAL A 1 188 ? 21.409 31.346 -5.185 1.00 23.12 188 VAL A C 1
ATOM 1421 O O . VAL A 1 188 ? 21.367 31.869 -4.073 1.00 24.31 188 VAL A O 1
ATOM 1425 N N . SER A 1 189 ? 22.390 31.573 -6.053 1.00 22.17 189 SER A N 1
ATOM 1426 C CA . SER A 1 189 ? 23.471 32.504 -5.751 1.00 21.41 189 SER A CA 1
ATOM 1427 C C . SER A 1 189 ? 22.906 33.911 -5.874 1.00 21.92 189 SER A C 1
ATOM 1428 O O . SER A 1 189 ? 21.873 34.115 -6.511 1.00 22.37 189 SER A O 1
ATOM 1431 N N . LEU A 1 190 ? 23.582 34.883 -5.278 1.00 21.85 190 LEU A N 1
ATOM 1432 C CA . LEU A 1 190 ? 23.111 36.259 -5.367 1.00 22.19 190 LEU A CA 1
ATOM 1433 C C . LEU A 1 190 ? 23.113 36.692 -6.829 1.00 22.25 190 LEU A C 1
ATOM 1434 O O . LEU A 1 190 ? 22.228 37.425 -7.273 1.00 20.65 190 LEU A O 1
ATOM 1439 N N . GLU A 1 191 ? 24.107 36.225 -7.581 1.00 21.75 191 GLU A N 1
ATOM 1440 C CA . GLU A 1 191 ? 24.213 36.562 -8.995 1.00 21.34 191 GLU A CA 1
ATOM 1441 C C . GLU A 1 191 ? 22.986 36.096 -9.772 1.00 20.42 191 GLU A C 1
ATOM 1442 O O . GLU A 1 191 ? 22.416 36.858 -10.551 1.00 18.40 191 GLU A O 1
ATOM 1448 N N . GLU A 1 192 ? 22.580 34.847 -9.559 1.00 19.51 192 GLU A N 1
ATOM 1449 C CA . GLU A 1 192 ? 21.427 34.310 -10.266 1.00 20.47 192 GLU A CA 1
ATOM 1450 C C . GLU A 1 192 ? 20.158 35.043 -9.854 1.00 18.77 192 GLU A C 1
ATOM 1451 O O . GLU A 1 192 ? 19.310 35.347 -10.694 1.00 20.03 192 GLU A O 1
ATOM 1457 N N . LEU A 1 193 ? 20.030 35.319 -8.560 1.00 18.12 193 LEU A N 1
ATOM 1458 C CA . LEU A 1 193 ? 18.864 36.028 -8.048 1.00 16.38 193 LEU A CA 1
ATOM 1459 C C . LEU A 1 193 ? 18.766 37.396 -8.713 1.00 17.02 193 LEU A C 1
ATOM 1460 O O . LEU A 1 193 ? 17.713 37.770 -9.232 1.00 18.00 193 LEU A O 1
ATOM 1465 N N . LEU A 1 194 ? 19.872 38.131 -8.713 1.00 16.99 194 LEU A N 1
ATOM 1466 C CA . LEU A 1 194 ? 19.900 39.460 -9.316 1.00 17.55 194 LEU A CA 1
ATOM 1467 C C . LEU A 1 194 ? 19.587 39.445 -10.813 1.00 18.18 194 LEU A C 1
ATOM 1468 O O . LEU A 1 194 ? 18.817 40.261 -11.298 1.00 16.68 194 LEU A O 1
ATOM 1473 N N . LYS A 1 195 ? 20.169 38.508 -11.549 1.00 20.03 195 LYS A N 1
ATOM 1474 C CA . LYS A 1 195 ? 19.927 38.448 -12.987 1.00 20.84 195 LYS A CA 1
ATOM 1475 C C . LYS A 1 195 ? 18.506 38.046 -13.386 1.00 19.21 195 LYS A C 1
ATOM 1476 O O . LYS A 1 195 ? 18.048 38.383 -14.479 1.00 19.45 195 LYS A O 1
ATOM 1482 N N . ASN A 1 196 ? 17.799 37.351 -12.501 1.00 18.09 196 ASN A N 1
ATOM 1483 C CA . ASN A 1 196 ? 16.457 36.870 -12.824 1.00 18.74 196 ASN A CA 1
ATOM 1484 C C . ASN A 1 196 ? 15.265 37.446 -12.057 1.00 18.60 196 ASN A C 1
ATOM 1485 O O . ASN A 1 196 ? 14.128 37.050 -12.311 1.00 18.98 196 ASN A O 1
ATOM 1490 N N . SER A 1 197 ? 15.498 38.377 -11.140 1.00 18.09 197 SER A N 1
ATOM 1491 C CA . SER A 1 197 ? 14.390 38.917 -10.354 1.00 17.29 197 SER A CA 1
ATOM 1492 C C . SER A 1 197 ? 13.764 40.205 -10.872 1.00 17.67 197 SER A C 1
ATOM 1493 O O . SER A 1 197 ? 14.463 41.156 -11.216 1.00 17.21 197 SER A O 1
ATOM 1496 N N . ASP A 1 198 ? 12.435 40.224 -10.914 1.00 17.19 198 ASP A N 1
ATOM 1497 C CA . ASP A 1 198 ? 11.701 41.404 -11.354 1.00 17.70 198 ASP A CA 1
ATOM 1498 C C . ASP A 1 198 ? 11.492 42.272 -10.117 1.00 17.00 198 ASP A C 1
ATOM 1499 O O . ASP A 1 198 ? 11.370 43.492 -10.205 1.00 16.24 198 ASP A O 1
ATOM 1504 N N . VAL A 1 199 ? 11.461 41.615 -8.961 1.00 14.96 199 VAL A N 1
ATOM 1505 C CA . VAL A 1 199 ? 11.310 42.290 -7.678 1.00 14.50 199 VAL A CA 1
ATOM 1506 C C . VAL A 1 199 ? 12.371 41.717 -6.749 1.00 14.67 199 VAL A C 1
ATOM 1507 O O . VAL A 1 199 ? 12.589 40.504 -6.719 1.00 17.19 199 VAL A O 1
ATOM 1511 N N . ILE A 1 200 ? 13.037 42.590 -6.004 1.00 13.67 200 ILE A N 1
ATOM 1512 C CA . ILE A 1 200 ? 14.057 42.168 -5.050 1.00 14.58 200 ILE A CA 1
ATOM 1513 C C . ILE A 1 200 ? 13.638 42.700 -3.686 1.00 15.06 200 ILE A C 1
ATOM 1514 O O . ILE A 1 200 ? 13.377 43.894 -3.544 1.00 16.06 200 ILE A O 1
ATOM 1519 N N . SER A 1 201 ? 13.562 41.823 -2.689 1.00 13.63 201 SER A N 1
ATOM 1520 C CA . SER A 1 201 ? 13.162 42.248 -1.352 1.00 14.00 201 SER A CA 1
ATOM 1521 C C . SER A 1 201 ? 14.289 41.940 -0.368 1.00 15.58 201 SER A C 1
ATOM 1522 O O . SER A 1 201 ? 14.724 40.795 -0.249 1.00 15.32 201 SER A O 1
ATOM 1525 N N . LEU A 1 202 ? 14.750 42.970 0.336 1.00 13.56 202 LEU A N 1
ATOM 1526 C CA . LEU A 1 202 ? 15.860 42.833 1.279 1.00 15.33 202 LEU A CA 1
ATOM 1527 C C . LEU A 1 202 ? 15.410 42.600 2.716 1.00 15.74 202 LEU A C 1
ATOM 1528 O O . LEU A 1 202 ? 14.626 43.373 3.265 1.00 16.10 202 LEU A O 1
ATOM 1533 N N . HIS A 1 203 ? 15.926 41.533 3.322 1.00 16.79 203 HIS A N 1
ATOM 1534 C CA . HIS A 1 203 ? 15.571 41.163 4.691 1.00 16.27 203 HIS A CA 1
ATOM 1535 C C . HIS A 1 203 ? 16.794 40.629 5.423 1.00 18.12 203 HIS A C 1
ATOM 1536 O O . HIS A 1 203 ? 16.724 39.623 6.127 1.00 18.53 203 HIS A O 1
ATOM 1543 N N . VAL A 1 204 ? 17.913 41.320 5.256 1.00 19.35 204 VAL A N 1
ATOM 1544 C CA . VAL A 1 204 ? 19.169 40.906 5.870 1.00 20.60 204 VAL A CA 1
ATOM 1545 C C . VAL A 1 204 ? 19.497 41.591 7.187 1.00 23.83 204 VAL A C 1
ATOM 1546 O O . VAL A 1 204 ? 18.973 42.660 7.501 1.00 23.11 204 VAL A O 1
ATOM 1550 N N . THR A 1 205 ? 20.372 40.947 7.953 1.00 24.38 205 THR A N 1
ATOM 1551 C CA . THR A 1 205 ? 20.859 41.487 9.212 1.00 29.10 205 THR A CA 1
ATOM 1552 C C . THR A 1 205 ? 22.316 41.823 8.929 1.00 32.52 205 THR A C 1
ATOM 1553 O O . THR A 1 205 ? 23.130 40.932 8.680 1.00 34.35 205 THR A O 1
ATOM 1557 N N . VAL A 1 206 ? 22.636 43.110 8.941 1.00 35.12 206 VAL A N 1
ATOM 1558 C CA . VAL A 1 206 ? 23.994 43.560 8.677 1.00 38.66 206 VAL A CA 1
ATOM 1559 C C . VAL A 1 206 ? 24.392 44.623 9.689 1.00 42.22 206 VAL A C 1
ATOM 1560 O O . VAL A 1 206 ? 23.533 45.243 10.318 1.00 43.18 206 VAL A O 1
ATOM 1564 N N . SER A 1 207 ? 25.695 44.827 9.847 1.00 45.26 207 SER A N 1
ATOM 1565 C CA . SER A 1 207 ? 26.199 45.823 10.784 1.00 48.19 207 SER A CA 1
ATOM 1566 C C . SER A 1 207 ? 26.214 47.205 10.135 1.00 49.75 207 SER A C 1
ATOM 1567 O O . SER A 1 207 ? 26.033 47.336 8.924 1.00 49.99 207 SER A O 1
ATOM 1570 N N . LYS A 1 208 ? 26.434 48.233 10.948 1.00 51.70 208 LYS A N 1
ATOM 1571 C CA . LYS A 1 208 ? 26.462 49.609 10.465 1.00 53.11 208 LYS A CA 1
ATOM 1572 C C . LYS A 1 208 ? 27.714 49.955 9.662 1.00 52.82 208 LYS A C 1
ATOM 1573 O O . LYS A 1 208 ? 27.654 50.762 8.734 1.00 53.58 208 LYS A O 1
ATOM 1579 N N . ASP A 1 209 ? 28.843 49.349 10.016 1.00 52.36 209 ASP A N 1
ATOM 1580 C CA . ASP A 1 209 ? 30.103 49.629 9.332 1.00 51.37 209 ASP A CA 1
ATOM 1581 C C . ASP A 1 209 ? 30.437 48.676 8.189 1.00 49.84 209 ASP A C 1
ATOM 1582 O O . ASP A 1 209 ? 31.517 48.761 7.602 1.00 50.02 209 ASP A O 1
ATOM 1587 N N . ALA A 1 210 ? 29.518 47.771 7.871 1.00 46.89 210 ALA A N 1
ATOM 1588 C CA . ALA A 1 210 ? 29.746 46.824 6.787 1.00 44.17 210 ALA A CA 1
ATOM 1589 C C . ALA A 1 210 ? 29.406 47.479 5.453 1.00 41.54 210 ALA A C 1
ATOM 1590 O O . ALA A 1 210 ? 28.558 48.367 5.389 1.00 40.07 210 ALA A O 1
ATOM 1592 N N . LYS A 1 211 ? 30.084 47.053 4.393 1.00 39.24 211 LYS A N 1
ATOM 1593 C CA . LYS A 1 211 ? 29.828 47.597 3.067 1.00 36.87 211 LYS A CA 1
ATOM 1594 C C . LYS A 1 211 ? 28.464 47.085 2.613 1.00 33.45 211 LYS A C 1
ATOM 1595 O O . LYS A 1 211 ? 28.058 45.983 2.977 1.00 33.87 211 LYS A O 1
ATOM 1601 N N . PRO A 1 212 ? 27.734 47.882 1.819 1.00 30.54 212 PRO A N 1
ATOM 1602 C CA . PRO A 1 212 ? 26.414 47.443 1.353 1.00 27.59 212 PRO A CA 1
ATOM 1603 C C . PRO A 1 212 ? 26.443 46.165 0.528 1.00 26.18 212 PRO A C 1
ATOM 1604 O O . PRO A 1 212 ? 27.363 45.939 -0.255 1.00 25.76 212 PRO A O 1
ATOM 1608 N N . ILE A 1 213 ? 25.428 45.327 0.714 1.00 24.06 213 ILE A N 1
ATOM 1609 C CA . ILE A 1 213 ? 25.324 44.073 -0.020 1.00 24.20 213 ILE A CA 1
ATOM 1610 C C . ILE A 1 213 ? 24.882 44.363 -1.447 1.00 22.44 213 ILE A C 1
ATOM 1611 O O . ILE A 1 213 ? 25.254 43.657 -2.383 1.00 21.91 213 ILE A O 1
ATOM 1616 N N . ILE A 1 214 ? 24.078 45.407 -1.605 1.00 21.84 214 ILE A N 1
ATOM 1617 C CA . ILE A 1 214 ? 23.611 45.798 -2.922 1.00 20.61 214 ILE A CA 1
ATOM 1618 C C . ILE A 1 214 ? 24.414 47.033 -3.302 1.00 21.07 214 ILE A C 1
ATOM 1619 O O . ILE A 1 214 ? 24.090 48.152 -2.895 1.00 19.78 214 ILE A O 1
ATOM 1624 N N . ASP A 1 215 ? 25.480 46.808 -4.065 1.00 20.65 215 ASP A N 1
ATOM 1625 C CA . ASP A 1 215 ? 26.370 47.877 -4.501 1.00 21.24 215 ASP A CA 1
ATOM 1626 C C . ASP A 1 215 ? 26.357 47.969 -6.024 1.00 20.82 215 ASP A C 1
ATOM 1627 O O . ASP A 1 215 ? 25.520 47.351 -6.685 1.00 20.15 215 ASP A O 1
ATOM 1632 N N . TYR A 1 216 ? 27.288 48.730 -6.586 1.00 21.31 216 TYR A N 1
ATOM 1633 C CA . TYR A 1 216 ? 27.327 48.911 -8.031 1.00 20.45 216 TYR A CA 1
ATOM 1634 C C . TYR A 1 216 ? 27.278 47.656 -8.896 1.00 20.69 216 TYR A C 1
ATOM 1635 O O . TYR A 1 216 ? 26.503 47.594 -9.848 1.00 20.52 216 TYR A O 1
ATOM 1644 N N . PRO A 1 217 ? 28.106 46.642 -8.592 1.00 21.20 217 PRO A N 1
ATOM 1645 C CA . PRO A 1 217 ? 28.081 45.422 -9.408 1.00 20.17 217 PRO A CA 1
ATOM 1646 C C . PRO A 1 217 ? 26.711 44.747 -9.406 1.00 20.23 217 PRO A C 1
ATOM 1647 O O . PRO A 1 217 ? 26.251 44.247 -10.434 1.00 18.85 217 PRO A O 1
ATOM 1651 N N . GLN A 1 218 ? 26.067 44.739 -8.243 1.00 19.44 218 GLN A N 1
ATOM 1652 C CA . GLN A 1 218 ? 24.753 44.124 -8.096 1.00 18.28 218 GLN A CA 1
ATOM 1653 C C . GLN A 1 218 ? 23.695 44.893 -8.883 1.00 18.37 218 GLN A C 1
ATOM 1654 O O . GLN A 1 218 ? 22.838 44.292 -9.525 1.00 18.46 218 GLN A O 1
ATOM 1660 N N . PHE A 1 219 ? 23.751 46.220 -8.830 1.00 17.01 219 PHE A N 1
ATOM 1661 C CA . PHE A 1 219 ? 22.797 47.040 -9.572 1.00 18.25 219 PHE A CA 1
ATOM 1662 C C . PHE A 1 219 ? 22.946 46.788 -11.072 1.00 18.12 219 PHE A C 1
ATOM 1663 O O . PHE A 1 219 ? 21.963 46.762 -11.809 1.00 17.04 219 PHE A O 1
ATOM 1671 N N . GLU A 1 220 ? 24.183 46.605 -11.522 1.00 17.73 220 GLU A N 1
ATOM 1672 C CA . GLU A 1 220 ? 24.433 46.367 -12.938 1.00 20.04 220 GLU A CA 1
ATOM 1673 C C . GLU A 1 220 ? 23.858 45.021 -13.384 1.00 18.86 220 GLU A C 1
ATOM 1674 O O . GLU A 1 220 ? 23.375 44.884 -14.508 1.00 20.15 220 GLU A O 1
ATOM 1680 N N . LEU A 1 221 ? 23.907 44.033 -12.496 1.00 18.67 221 LEU A N 1
ATOM 1681 C CA . LEU A 1 221 ? 23.398 42.698 -12.794 1.00 19.74 221 LEU A CA 1
ATOM 1682 C C . LEU A 1 221 ? 21.875 42.635 -12.855 1.00 19.27 221 LEU A C 1
ATOM 1683 O O . LEU A 1 221 ? 21.310 41.751 -13.493 1.00 18.97 221 LEU A O 1
ATOM 1688 N N . MET A 1 222 ? 21.214 43.576 -12.191 1.00 17.85 222 MET A N 1
ATOM 1689 C CA . MET A 1 222 ? 19.759 43.586 -12.144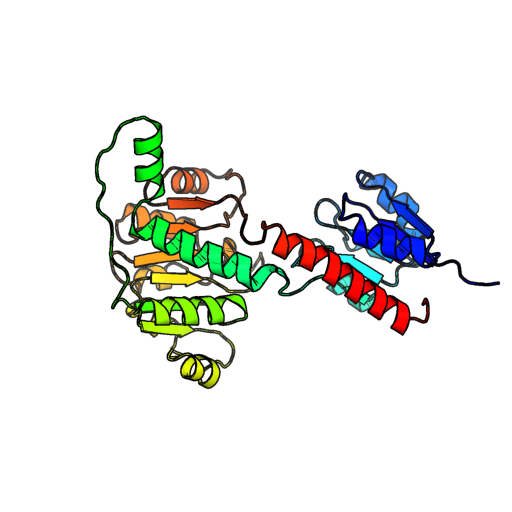 1.00 18.66 222 MET A CA 1
ATOM 1690 C C . MET A 1 222 ? 19.045 43.694 -13.481 1.00 19.44 222 MET A C 1
ATOM 1691 O O . MET A 1 222 ? 19.603 44.169 -14.475 1.00 18.83 222 MET A O 1
ATOM 1696 N N . LYS A 1 223 ? 17.795 43.241 -13.495 1.00 17.92 223 LYS A N 1
ATOM 1697 C CA . LYS A 1 223 ? 16.977 43.311 -14.696 1.00 20.30 223 LYS A CA 1
ATOM 1698 C C . LYS A 1 223 ? 16.490 44.743 -14.841 1.00 19.75 223 LYS A C 1
ATOM 1699 O O . LYS A 1 223 ? 16.439 45.489 -13.864 1.00 19.81 223 LYS A O 1
ATOM 1705 N N . ASP A 1 224 ? 16.136 45.127 -16.062 1.00 20.19 224 ASP A N 1
ATOM 1706 C CA . ASP A 1 224 ? 15.610 46.463 -16.301 1.00 20.66 224 ASP A CA 1
ATOM 1707 C C . ASP A 1 224 ? 14.220 46.533 -15.670 1.00 19.29 224 ASP A C 1
ATOM 1708 O O . ASP A 1 224 ? 13.487 45.541 -15.659 1.00 17.94 224 ASP A O 1
ATOM 1713 N N . ASN A 1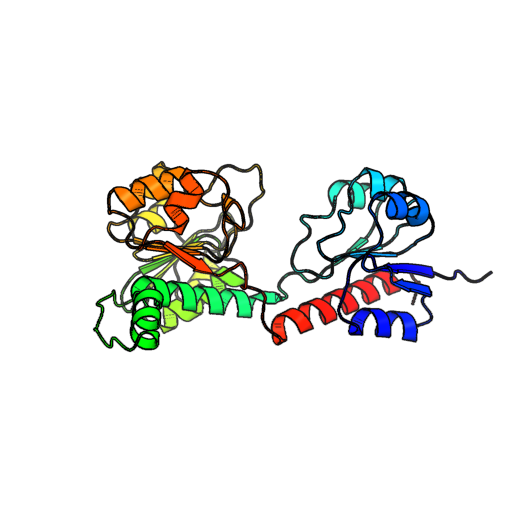 225 ? 13.868 47.702 -15.144 1.00 17.27 225 ASN A N 1
ATOM 1714 C CA . ASN A 1 225 ? 12.568 47.925 -14.512 1.00 17.53 225 ASN A CA 1
ATOM 1715 C C . ASN A 1 225 ? 12.355 47.141 -13.227 1.00 16.40 225 ASN A C 1
ATOM 1716 O O . ASN A 1 225 ? 11.219 46.866 -12.841 1.00 15.18 225 ASN A O 1
ATOM 1721 N N . VAL A 1 226 ? 13.449 46.794 -12.560 1.00 16.04 226 VAL A N 1
ATOM 1722 C CA . VAL A 1 226 ? 13.367 46.048 -11.313 1.00 15.93 226 VAL A CA 1
ATOM 1723 C C . VAL A 1 226 ? 12.725 46.906 -10.225 1.00 15.92 226 VAL A C 1
ATOM 1724 O O . VAL A 1 226 ? 12.847 48.134 -10.233 1.00 15.20 226 VAL A O 1
ATOM 1728 N N . ILE A 1 227 ? 12.012 46.252 -9.314 1.00 13.96 227 ILE A N 1
ATOM 1729 C CA . ILE A 1 227 ? 11.389 46.922 -8.179 1.00 15.19 227 ILE A CA 1
ATOM 1730 C C . ILE A 1 227 ? 12.164 46.407 -6.973 1.00 14.40 227 ILE A C 1
ATOM 1731 O O . ILE A 1 227 ? 12.316 45.195 -6.795 1.00 15.29 227 ILE A O 1
ATOM 1736 N N . ILE A 1 228 ? 12.681 47.321 -6.164 1.00 15.07 228 ILE A N 1
ATOM 1737 C CA . ILE A 1 228 ? 13.450 46.933 -4.987 1.00 15.72 228 ILE A CA 1
ATOM 1738 C C . ILE A 1 228 ? 12.721 47.353 -3.716 1.00 15.82 228 ILE A C 1
ATOM 1739 O O . ILE A 1 228 ? 12.352 48.514 -3.567 1.00 14.77 228 ILE A O 1
ATOM 1744 N N . VAL A 1 229 ? 12.516 46.403 -2.807 1.00 13.71 229 VAL A N 1
ATOM 1745 C CA . VAL A 1 229 ? 11.826 46.687 -1.549 1.00 13.13 229 VAL A CA 1
ATOM 1746 C C . VAL A 1 229 ? 12.799 46.458 -0.405 1.00 14.54 229 VAL A C 1
ATOM 1747 O O . VAL A 1 229 ? 13.552 45.483 -0.409 1.00 16.72 229 VAL A O 1
ATOM 1751 N N . ASN A 1 230 ? 12.786 47.349 0.579 1.00 13.82 230 ASN A N 1
ATOM 1752 C CA . ASN A 1 230 ? 13.693 47.209 1.709 1.00 15.18 230 ASN A CA 1
ATOM 1753 C C . ASN A 1 230 ? 13.040 47.555 3.043 1.00 16.80 230 ASN A C 1
ATOM 1754 O O . ASN A 1 230 ? 12.691 48.706 3.289 1.00 16.96 230 ASN A O 1
ATOM 1759 N N . THR A 1 231 ? 12.862 46.548 3.893 1.00 15.53 231 THR A N 1
ATOM 1760 C CA . THR A 1 231 ? 12.301 46.776 5.220 1.00 16.44 231 THR A CA 1
ATOM 1761 C C . THR A 1 231 ? 13.287 46.269 6.263 1.00 17.40 231 THR A C 1
ATOM 1762 O O . THR A 1 231 ? 12.935 46.112 7.429 1.00 19.49 231 THR A O 1
ATOM 1766 N N . SER A 1 232 ? 14.524 46.024 5.840 1.00 19.01 232 SER A N 1
ATOM 1767 C CA . SER A 1 232 ? 15.551 45.529 6.752 1.00 19.36 232 SER A CA 1
ATOM 1768 C C . SER A 1 232 ? 16.438 46.658 7.274 1.00 19.77 232 SER A C 1
ATOM 1769 O O . SER A 1 232 ? 16.154 47.233 8.328 1.00 18.53 232 SER A O 1
ATOM 1772 N N . ARG A 1 233 ? 17.512 46.970 6.552 1.00 21.77 233 ARG A N 1
ATOM 1773 C CA . ARG A 1 233 ? 18.419 48.045 6.947 1.00 23.22 233 ARG A CA 1
ATOM 1774 C C . ARG A 1 233 ? 18.839 48.881 5.742 1.00 21.33 233 ARG A C 1
ATOM 1775 O O . ARG A 1 233 ? 19.144 48.345 4.677 1.00 20.53 233 ARG A O 1
ATOM 1783 N N . ALA A 1 234 ? 18.864 50.195 5.919 1.00 19.99 234 ALA A N 1
ATOM 1784 C CA . ALA A 1 234 ? 19.245 51.093 4.839 1.00 20.66 234 ALA A CA 1
ATOM 1785 C C . ALA A 1 234 ? 20.675 50.838 4.365 1.00 20.72 234 ALA A C 1
ATOM 1786 O O . ALA A 1 234 ? 20.943 50.848 3.165 1.00 21.33 234 ALA A O 1
ATOM 1788 N N . VAL A 1 235 ? 21.587 50.595 5.304 1.00 22.51 235 VAL A N 1
ATOM 1789 C CA . VAL A 1 235 ? 22.991 50.363 4.960 1.00 23.31 235 VAL A CA 1
ATOM 1790 C C . VAL A 1 235 ? 23.244 49.148 4.065 1.00 23.24 235 VAL A C 1
ATOM 1791 O O . VAL A 1 235 ? 24.340 48.997 3.522 1.00 23.45 235 VAL A O 1
ATOM 1795 N N . ALA A 1 236 ? 22.242 48.287 3.911 1.00 21.45 236 ALA A N 1
ATOM 1796 C CA . ALA A 1 236 ? 22.388 47.110 3.062 1.00 21.52 236 ALA A CA 1
ATOM 1797 C C . ALA A 1 236 ? 22.438 47.545 1.599 1.00 21.58 236 ALA A C 1
ATOM 1798 O O . ALA A 1 236 ? 22.841 46.778 0.725 1.00 22.02 236 ALA A O 1
ATOM 1800 N N . VAL A 1 237 ? 22.042 48.789 1.347 1.00 20.41 237 VAL A N 1
ATOM 1801 C CA . VAL A 1 237 ? 22.022 49.336 -0.007 1.00 20.13 237 VAL A CA 1
ATOM 1802 C C . VAL A 1 237 ? 22.901 50.570 -0.174 1.00 21.03 237 VAL A C 1
ATOM 1803 O O . VAL A 1 237 ? 22.923 51.448 0.688 1.00 20.70 237 VAL A O 1
ATOM 1807 N N . ASN A 1 238 ? 23.625 50.626 -1.288 1.00 19.21 238 ASN A N 1
ATOM 1808 C CA . ASN A 1 238 ? 24.466 51.780 -1.592 1.00 19.18 238 ASN A CA 1
ATOM 1809 C C . ASN A 1 238 ? 23.480 52.826 -2.112 1.00 18.95 238 ASN A C 1
ATOM 1810 O O . ASN A 1 238 ? 23.030 52.745 -3.256 1.00 16.85 238 ASN A O 1
ATOM 1815 N N . GLY A 1 239 ? 23.142 53.795 -1.265 1.00 17.90 239 GLY A N 1
ATOM 1816 C CA . GLY A 1 239 ? 22.187 54.824 -1.640 1.00 17.97 239 GLY A CA 1
ATOM 1817 C C . GLY A 1 239 ? 22.564 55.673 -2.834 1.00 17.40 239 GLY A C 1
ATOM 1818 O O . GLY A 1 239 ? 21.705 56.068 -3.624 1.00 16.77 239 GLY A O 1
ATOM 1819 N N . LYS A 1 240 ? 23.849 55.976 -2.965 1.00 18.02 240 LYS A N 1
ATOM 1820 C CA . LYS A 1 240 ? 24.303 56.784 -4.081 1.00 18.82 240 LYS A CA 1
ATOM 1821 C C . LYS A 1 240 ? 24.203 55.989 -5.382 1.00 18.07 240 LYS A C 1
ATOM 1822 O O . LYS A 1 240 ? 23.827 56.531 -6.419 1.00 18.77 240 LYS A O 1
ATOM 1828 N N . ALA A 1 241 ? 24.520 54.700 -5.321 1.00 17.96 241 ALA A N 1
ATOM 1829 C CA . ALA A 1 241 ? 24.421 53.854 -6.503 1.00 17.61 241 ALA A CA 1
ATOM 1830 C C . ALA A 1 241 ? 22.939 53.754 -6.873 1.00 16.56 241 ALA A C 1
ATOM 1831 O O . ALA A 1 241 ? 22.577 53.791 -8.048 1.00 17.33 241 ALA A O 1
ATOM 1833 N N . LEU A 1 242 ? 22.085 53.633 -5.859 1.00 16.88 242 LEU A N 1
ATOM 1834 C CA . LEU A 1 242 ? 20.644 53.537 -6.082 1.00 17.46 242 LEU A CA 1
ATOM 1835 C C . LEU A 1 242 ? 20.127 54.758 -6.835 1.00 16.93 242 LEU A C 1
ATOM 1836 O O . LEU A 1 242 ? 19.419 54.633 -7.830 1.00 16.66 242 LEU A O 1
ATOM 1841 N N . LEU A 1 243 ? 20.477 55.946 -6.354 1.00 17.47 243 LEU A N 1
ATOM 1842 C CA . LEU A 1 243 ? 20.034 57.175 -6.999 1.00 18.93 243 LEU A CA 1
ATOM 1843 C C . LEU A 1 243 ? 20.510 57.200 -8.449 1.00 19.01 243 LEU A C 1
ATOM 1844 O O . LEU A 1 243 ? 19.779 57.604 -9.352 1.00 19.78 243 LEU A O 1
ATOM 1849 N N . ASP A 1 244 ? 21.742 56.753 -8.661 1.00 20.97 244 ASP A N 1
ATOM 1850 C CA . ASP A 1 244 ? 22.339 56.704 -9.989 1.00 21.19 244 ASP A CA 1
ATOM 1851 C C . ASP A 1 244 ? 21.477 55.852 -10.917 1.00 21.65 244 ASP A C 1
ATOM 1852 O O . ASP A 1 244 ? 21.102 56.280 -12.014 1.00 19.73 244 ASP A O 1
ATOM 1857 N N . TYR A 1 245 ? 21.152 54.643 -10.469 1.00 19.87 245 TYR A N 1
ATOM 1858 C CA . TYR A 1 245 ? 20.352 53.732 -11.271 1.00 19.02 245 TYR A CA 1
ATOM 1859 C C . TYR A 1 245 ? 18.881 54.112 -11.406 1.00 18.85 245 TYR A C 1
ATOM 1860 O O . TYR A 1 245 ? 18.212 53.675 -12.342 1.00 19.51 245 TYR A O 1
ATOM 1869 N N . ILE A 1 246 ? 18.371 54.916 -10.480 1.00 18.88 246 ILE A N 1
ATOM 1870 C CA . ILE A 1 246 ? 16.988 55.368 -10.582 1.00 20.30 246 ILE A CA 1
ATOM 1871 C C . ILE A 1 246 ? 16.956 56.460 -11.655 1.00 21.38 246 ILE A C 1
ATOM 1872 O O . ILE A 1 246 ? 16.074 56.482 -12.518 1.00 20.76 246 ILE A O 1
ATOM 1877 N N . LYS A 1 247 ? 17.940 57.353 -11.614 1.00 22.97 247 LYS A N 1
ATOM 1878 C CA . LYS A 1 247 ? 18.015 58.430 -12.592 1.00 24.14 247 LYS A CA 1
ATOM 1879 C C . LYS A 1 247 ? 18.276 57.907 -14.002 1.00 25.81 247 LYS A C 1
ATOM 1880 O O . LYS A 1 247 ? 17.835 58.511 -14.978 1.00 25.82 247 LYS A O 1
ATOM 1886 N N . LYS A 1 248 ? 18.984 56.783 -14.105 1.00 26.04 248 LYS A N 1
ATOM 1887 C CA . LYS A 1 248 ? 19.270 56.172 -15.403 1.00 27.52 248 LYS A CA 1
ATOM 1888 C C . LYS A 1 248 ? 17.984 55.575 -15.972 1.00 26.97 248 LYS A C 1
ATOM 1889 O O . LYS A 1 248 ? 17.884 55.315 -17.172 1.00 27.77 248 LYS A O 1
ATOM 1895 N N . GLY A 1 249 ? 17.010 55.350 -15.095 1.00 24.95 249 GLY A N 1
ATOM 1896 C CA . GLY A 1 249 ? 15.743 54.783 -15.519 1.00 24.79 249 GLY A CA 1
ATOM 1897 C C . GLY A 1 249 ? 15.688 53.269 -15.396 1.00 23.72 249 GLY A C 1
ATOM 1898 O O . GLY A 1 249 ? 14.701 52.645 -15.794 1.00 23.14 249 GLY A O 1
ATOM 1899 N N . LYS A 1 250 ? 16.734 52.667 -14.838 1.00 20.64 250 LYS A N 1
ATOM 1900 C CA . LYS A 1 250 ? 16.760 51.216 -14.699 1.00 19.90 250 LYS A CA 1
ATOM 1901 C C . LYS A 1 250 ? 15.850 50.701 -13.594 1.00 18.70 250 LYS A C 1
ATOM 1902 O O . LYS A 1 250 ? 15.136 49.715 -13.780 1.00 19.51 250 LYS A O 1
ATOM 1908 N N . VAL A 1 251 ? 15.891 51.354 -12.438 1.00 17.22 251 VAL A N 1
ATOM 1909 C CA . VAL A 1 251 ? 15.064 50.945 -11.306 1.00 16.58 251 VAL A CA 1
ATOM 1910 C C . VAL A 1 251 ? 13.678 51.557 -11.448 1.00 17.89 251 VAL A C 1
ATOM 1911 O O . VAL A 1 251 ? 13.536 52.778 -11.507 1.00 17.16 251 VAL A O 1
ATOM 1915 N N . TYR A 1 252 ? 12.660 50.704 -11.522 1.00 15.89 252 TYR A N 1
ATOM 1916 C CA . TYR A 1 252 ? 11.285 51.167 -11.662 1.00 17.30 252 TYR A CA 1
ATOM 1917 C C . TYR A 1 252 ? 10.855 51.878 -10.385 1.00 16.20 252 TYR A C 1
ATOM 1918 O O . TYR A 1 252 ? 10.181 52.915 -10.426 1.00 17.28 252 TYR A O 1
ATOM 1927 N N . ALA A 1 253 ? 11.251 51.318 -9.247 1.00 14.94 253 ALA A N 1
ATOM 1928 C CA . ALA A 1 253 ? 10.898 51.904 -7.966 1.00 14.65 253 ALA A CA 1
ATOM 1929 C C . ALA A 1 253 ? 11.680 51.297 -6.813 1.00 16.15 253 ALA A C 1
ATOM 1930 O O . ALA A 1 253 ? 12.107 50.139 -6.872 1.00 16.43 253 ALA A O 1
ATOM 1932 N N . TYR A 1 254 ? 11.877 52.102 -5.774 1.00 14.56 254 TYR A N 1
ATOM 1933 C CA . TYR A 1 254 ? 12.544 51.664 -4.557 1.00 14.72 254 TYR A CA 1
ATOM 1934 C C . TYR A 1 254 ? 11.527 51.953 -3.455 1.00 15.02 254 TYR A C 1
ATOM 1935 O O . TYR A 1 254 ? 11.140 53.107 -3.243 1.00 15.57 254 TYR A O 1
ATOM 1944 N N . ALA A 1 255 ? 11.064 50.903 -2.785 1.00 13.76 255 ALA A N 1
ATOM 1945 C CA . ALA A 1 255 ? 10.085 51.049 -1.707 1.00 14.46 255 ALA A CA 1
ATOM 1946 C C . ALA A 1 255 ? 10.774 50.647 -0.417 1.00 14.50 255 ALA A C 1
ATOM 1947 O O . ALA A 1 255 ? 11.237 49.517 -0.289 1.00 16.19 255 ALA A O 1
ATOM 1949 N N . THR A 1 256 ? 10.822 51.553 0.553 1.00 14.41 256 THR A N 1
ATOM 1950 C CA . THR A 1 256 ? 11.529 51.252 1.786 1.00 13.77 256 THR A CA 1
ATOM 1951 C C . THR A 1 256 ? 10.877 51.791 3.052 1.00 14.49 256 THR A C 1
ATOM 1952 O O . THR A 1 256 ? 10.173 52.799 3.024 1.00 13.22 256 THR A O 1
ATOM 1956 N N . ASP A 1 257 ? 11.115 51.095 4.162 1.00 13.62 257 ASP A N 1
ATOM 1957 C CA . ASP A 1 257 ? 10.603 51.514 5.458 1.00 13.81 257 ASP A CA 1
ATOM 1958 C C . ASP A 1 257 ? 11.795 52.058 6.250 1.00 13.42 257 ASP A C 1
ATOM 1959 O O . ASP A 1 257 ? 11.643 52.545 7.369 1.00 15.89 257 ASP A O 1
ATOM 1964 N N . VAL A 1 258 ? 12.981 51.969 5.655 1.00 15.51 258 VAL A N 1
ATOM 1965 C CA . VAL A 1 258 ? 14.203 52.434 6.310 1.00 17.93 258 VAL A CA 1
ATOM 1966 C C . VAL A 1 258 ? 15.043 53.367 5.434 1.00 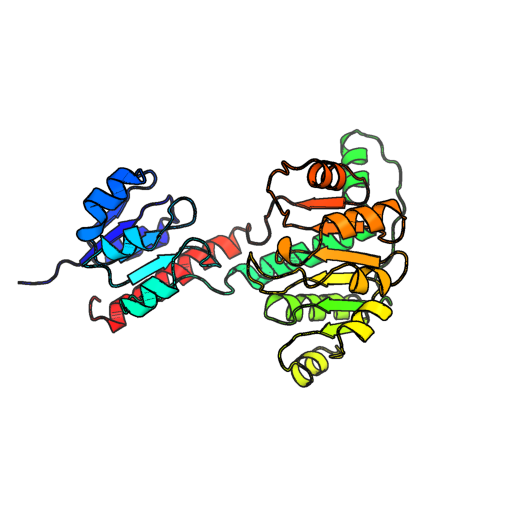20.64 258 VAL A C 1
ATOM 1967 O O . VAL A 1 258 ? 15.227 53.129 4.236 1.00 19.48 258 VAL A O 1
ATOM 1971 N N . PHE A 1 259 ? 15.549 54.437 6.038 1.00 22.20 259 PHE A N 1
ATOM 1972 C CA . PHE A 1 259 ? 16.370 55.400 5.316 1.00 22.84 259 PHE A CA 1
ATOM 1973 C C . PHE A 1 259 ? 17.691 55.579 6.056 1.00 24.15 259 PHE A C 1
ATOM 1974 O O . PHE A 1 259 ? 17.752 55.444 7.277 1.00 25.05 259 PHE A O 1
ATOM 1982 N N . TRP A 1 260 ? 18.748 55.871 5.306 1.00 24.43 260 TRP A N 1
ATOM 1983 C CA . TRP A 1 260 ? 20.075 56.051 5.880 1.00 26.31 260 TRP A CA 1
ATOM 1984 C C . TRP A 1 260 ? 20.014 57.036 7.039 1.00 26.64 260 TRP A C 1
ATOM 1985 O O . TRP A 1 260 ? 20.659 56.838 8.068 1.00 29.04 260 TRP A O 1
ATOM 1996 N N . ASN A 1 261 ? 19.216 58.083 6.862 1.00 27.91 261 ASN A N 1
ATOM 1997 C CA . ASN A 1 261 ? 18.995 59.100 7.885 1.00 27.95 261 ASN A CA 1
ATOM 1998 C C . ASN A 1 261 ? 17.500 59.394 7.872 1.00 27.33 261 ASN A C 1
ATOM 1999 O O . ASN A 1 261 ? 16.934 59.707 6.824 1.00 26.11 261 ASN A O 1
ATOM 2004 N N . GLU A 1 262 ? 16.865 59.285 9.036 1.00 26.97 262 GLU A N 1
ATOM 2005 C CA . GLU A 1 262 ? 15.428 59.518 9.152 1.00 28.29 262 GLU A CA 1
ATOM 2006 C C . GLU A 1 262 ? 15.138 60.667 10.119 1.00 29.14 262 GLU A C 1
ATOM 2007 O O . GLU A 1 262 ? 15.205 60.490 11.334 1.00 30.46 262 GLU A O 1
ATOM 2013 N N . PRO A 1 263 ? 14.814 61.864 9.594 1.00 29.93 263 PRO A N 1
ATOM 2014 C CA . PRO A 1 263 ? 14.692 62.253 8.184 1.00 29.88 263 PRO A CA 1
ATOM 2015 C C . PRO A 1 263 ? 16.062 62.408 7.527 1.00 30.61 263 PRO A C 1
ATOM 2016 O O . PRO A 1 263 ? 17.080 62.484 8.215 1.00 30.15 263 PRO A O 1
ATOM 2020 N N . PRO A 1 264 ? 16.098 62.469 6.184 1.00 31.13 264 PRO A N 1
ATOM 2021 C CA . PRO A 1 264 ? 17.337 62.619 5.411 1.00 31.86 264 PRO A CA 1
ATOM 2022 C C . PRO A 1 264 ? 18.011 63.961 5.675 1.00 33.58 264 PRO A C 1
ATOM 2023 O O . PRO A 1 264 ? 17.339 64.960 5.932 1.00 32.24 264 PRO A O 1
ATOM 2027 N N . LYS A 1 265 ? 19.338 63.982 5.598 1.00 34.33 265 LYS A N 1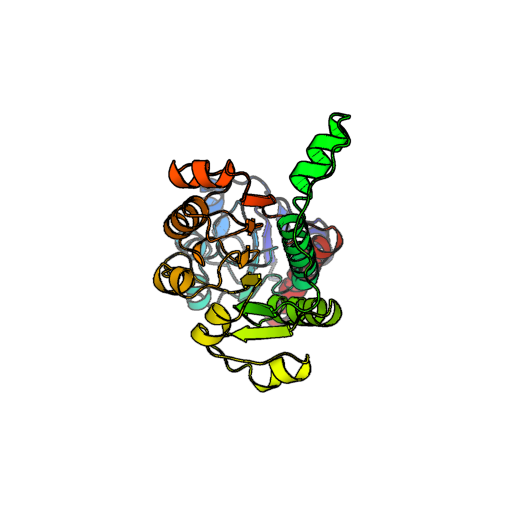
ATOM 2028 C CA . LYS A 1 265 ? 20.093 65.206 5.831 1.00 35.98 265 LYS A CA 1
ATOM 2029 C C . LYS A 1 265 ? 21.045 65.527 4.681 1.00 35.34 265 LYS A C 1
ATOM 2030 O O . LYS A 1 265 ? 21.245 66.693 4.340 1.00 35.77 265 LYS A O 1
ATOM 2036 N N . GLU A 1 266 ? 21.618 64.489 4.078 1.00 34.74 266 GLU A N 1
ATOM 2037 C CA . GLU A 1 266 ? 22.558 64.658 2.974 1.00 33.51 266 GLU A CA 1
ATOM 2038 C C . GLU A 1 266 ? 21.850 64.977 1.657 1.00 33.11 266 GLU A C 1
ATOM 2039 O O . GLU A 1 266 ? 20.720 64.542 1.428 1.00 31.53 266 GLU A O 1
ATOM 2045 N N . GLU A 1 267 ? 22.525 65.736 0.795 1.00 30.88 267 GLU A N 1
ATOM 2046 C CA . GLU A 1 267 ? 21.964 66.137 -0.493 1.00 30.95 267 GLU A CA 1
ATOM 2047 C C . GLU A 1 267 ? 21.452 64.983 -1.348 1.00 29.16 267 GLU A C 1
ATOM 2048 O O . GLU A 1 267 ? 20.364 65.066 -1.920 1.00 28.11 267 GLU A O 1
ATOM 2054 N N . TRP A 1 268 ? 22.235 63.915 -1.451 1.00 27.25 268 TRP A N 1
ATOM 2055 C CA . TRP A 1 268 ? 21.828 62.778 -2.266 1.00 26.08 268 TRP A CA 1
ATOM 2056 C C . TRP A 1 268 ? 20.626 62.058 -1.656 1.00 25.69 268 TRP A C 1
ATOM 2057 O O . TRP A 1 268 ? 19.779 61.533 -2.383 1.00 25.36 268 TRP A O 1
ATOM 2068 N N . GLU A 1 269 ? 20.558 62.037 -0.326 1.00 24.84 269 GLU A N 1
ATOM 2069 C CA . GLU A 1 269 ? 19.450 61.399 0.389 1.00 25.11 269 GLU A CA 1
ATOM 2070 C C . GLU A 1 269 ? 18.168 62.167 0.120 1.00 24.01 269 GLU A C 1
ATOM 2071 O O . GLU A 1 269 ? 17.102 61.587 -0.076 1.00 21.97 269 GLU A O 1
ATOM 2077 N N . LEU A 1 270 ? 18.278 63.489 0.149 1.00 22.75 270 LEU A N 1
ATOM 2078 C CA . LEU A 1 270 ? 17.138 64.348 -0.107 1.00 22.49 270 LEU A CA 1
ATOM 2079 C C . LEU A 1 270 ? 16.642 64.157 -1.538 1.00 21.24 270 LEU A C 1
ATOM 2080 O O . LEU A 1 270 ? 15.439 64.149 -1.786 1.00 18.48 270 LEU A O 1
ATOM 2085 N N . GLU A 1 271 ? 17.569 63.995 -2.480 1.00 21.27 271 GLU A N 1
ATOM 2086 C CA . GLU A 1 271 ? 17.188 63.812 -3.875 1.00 22.37 271 GLU A CA 1
ATOM 2087 C C . GLU A 1 271 ? 16.405 62.510 -4.041 1.00 22.91 271 GLU A C 1
ATOM 2088 O O . GLU A 1 271 ? 15.432 62.452 -4.796 1.00 21.47 271 GLU A O 1
ATOM 2094 N N . LEU A 1 272 ? 16.836 61.470 -3.334 1.00 22.36 272 LEU A N 1
ATOM 2095 C CA . LEU A 1 272 ? 16.155 60.179 -3.388 1.00 20.80 272 LEU A CA 1
ATOM 2096 C C . LEU A 1 272 ? 14.751 60.312 -2.817 1.00 20.23 272 LEU A C 1
ATOM 2097 O O . LEU A 1 272 ? 13.774 59.917 -3.446 1.00 19.92 272 LEU A O 1
ATOM 2102 N N . LEU A 1 273 ? 14.654 60.881 -1.621 1.00 20.53 273 LEU A N 1
ATOM 2103 C CA . LEU A 1 273 ? 13.362 61.042 -0.967 1.00 19.90 273 LEU A CA 1
ATOM 2104 C C . LEU A 1 273 ? 12.312 61.734 -1.834 1.00 20.71 273 LEU A C 1
ATOM 2105 O O . L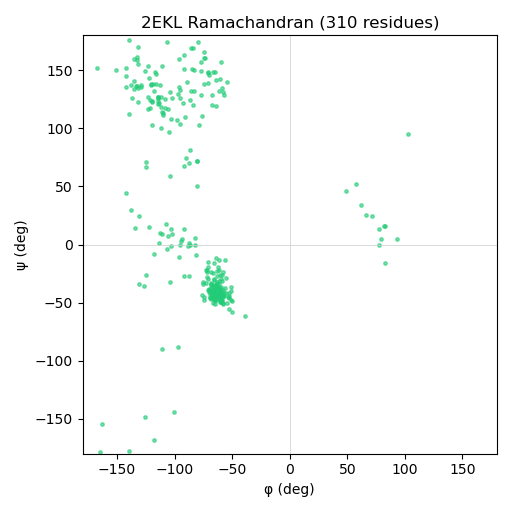EU A 1 273 ? 11.157 61.312 -1.865 1.00 18.77 273 LEU A O 1
ATOM 2110 N N . LYS A 1 274 ? 12.712 62.782 -2.552 1.00 20.69 274 LYS A N 1
ATOM 2111 C CA . LYS A 1 274 ? 11.770 63.528 -3.382 1.00 22.25 274 LYS A CA 1
ATOM 2112 C C . LYS A 1 274 ? 11.464 62.923 -4.751 1.00 21.29 274 LYS A C 1
ATOM 2113 O O . LYS A 1 274 ? 10.559 63.392 -5.445 1.00 22.16 274 LYS A O 1
ATOM 2119 N N . HIS A 1 275 ? 12.203 61.889 -5.140 1.00 20.10 275 HIS A N 1
ATOM 2120 C CA . HIS A 1 275 ? 11.993 61.266 -6.441 1.00 19.49 275 HIS A CA 1
ATOM 2121 C C . HIS A 1 275 ? 10.681 60.489 -6.486 1.00 19.47 275 HIS A C 1
ATOM 2122 O O . HIS A 1 275 ? 10.326 59.793 -5.530 1.00 17.78 275 HIS A O 1
ATOM 2129 N N . GLU A 1 276 ? 9.967 60.608 -7.604 1.00 19.87 276 GLU A N 1
ATOM 2130 C CA . GLU A 1 276 ? 8.685 59.931 -7.767 1.00 21.14 276 GLU A CA 1
ATOM 2131 C C . GLU A 1 276 ? 8.787 58.408 -7.739 1.00 20.15 276 GLU A C 1
ATOM 2132 O O . GLU A 1 276 ? 7.807 57.726 -7.442 1.00 20.12 276 GLU A O 1
ATOM 2138 N N . ARG A 1 277 ? 9.968 57.876 -8.039 1.00 18.45 277 ARG A N 1
ATOM 2139 C CA . ARG A 1 277 ? 10.161 56.426 -8.040 1.00 17.72 277 ARG A CA 1
ATOM 2140 C C . ARG A 1 277 ? 10.539 55.876 -6.668 1.00 18.13 277 ARG A C 1
ATOM 2141 O O . ARG A 1 277 ? 10.756 54.672 -6.509 1.00 18.68 277 ARG A O 1
ATOM 2149 N N . VAL A 1 278 ? 10.622 56.756 -5.676 1.00 17.18 278 VAL A N 1
ATOM 2150 C CA . VAL A 1 278 ? 10.966 56.330 -4.329 1.00 16.80 278 VAL A CA 1
ATOM 2151 C C . VAL A 1 278 ? 9.744 56.405 -3.416 1.00 16.94 278 VAL A C 1
ATOM 2152 O O . VAL A 1 278 ? 9.084 57.445 -3.321 1.00 17.21 278 VAL A O 1
ATOM 2156 N N . ILE A 1 279 ? 9.445 55.278 -2.771 1.00 15.59 279 ILE A N 1
ATOM 2157 C CA . ILE A 1 279 ? 8.312 55.154 -1.850 1.00 18.83 279 ILE A CA 1
ATOM 2158 C C . ILE A 1 279 ? 8.890 54.909 -0.459 1.00 16.79 279 ILE A C 1
ATOM 2159 O O . ILE A 1 279 ? 9.688 53.992 -0.271 1.00 16.66 279 ILE A O 1
ATOM 2164 N N . VAL A 1 280 ? 8.480 55.714 0.515 1.00 15.71 280 VAL A N 1
ATOM 2165 C CA . VAL A 1 280 ? 9.021 55.582 1.860 1.00 16.11 280 VAL A CA 1
ATOM 2166 C C . VAL A 1 280 ? 8.007 55.626 2.998 1.00 15.08 280 VAL A C 1
ATOM 2167 O O . VAL A 1 280 ? 7.120 56.479 3.021 1.00 16.57 280 VAL A O 1
ATOM 2171 N N . THR A 1 281 ? 8.135 54.695 3.939 1.00 14.50 281 THR A N 1
ATOM 2172 C CA . THR A 1 281 ? 7.291 54.718 5.123 1.00 13.67 281 THR A CA 1
ATOM 2173 C C . THR A 1 281 ? 8.263 55.072 6.246 1.00 14.57 281 THR A C 1
ATOM 2174 O O . THR A 1 281 ? 9.467 54.815 6.147 1.00 15.65 281 THR A O 1
ATOM 2178 N N . THR A 1 282 ? 7.741 55.672 7.306 1.00 14.14 282 THR A N 1
ATOM 2179 C CA . THR A 1 282 ? 8.563 56.153 8.408 1.00 16.29 282 THR A CA 1
ATOM 2180 C C . THR A 1 282 ? 9.024 55.148 9.466 1.00 17.46 282 THR A C 1
ATOM 2181 O O . THR A 1 282 ? 8.888 55.388 10.668 1.00 18.95 282 THR A O 1
ATOM 2185 N N . HIS A 1 283 ? 9.598 54.037 9.011 1.00 15.71 283 HIS A N 1
ATOM 2186 C CA . HIS A 1 283 ? 10.102 52.993 9.903 1.00 16.86 283 HIS A CA 1
ATOM 2187 C C . HIS A 1 283 ? 9.000 52.474 10.817 1.00 16.02 283 HIS A C 1
ATOM 2188 O O . HIS A 1 283 ? 9.157 52.413 12.042 1.00 18.08 283 HIS A O 1
ATOM 2195 N N . ILE A 1 284 ? 7.885 52.089 10.203 1.00 14.49 284 ILE A N 1
ATOM 2196 C CA . ILE A 1 284 ? 6.728 51.581 10.928 1.00 15.06 284 ILE A CA 1
ATOM 2197 C C . ILE A 1 284 ? 6.589 50.061 10.862 1.00 12.58 284 ILE A C 1
ATOM 2198 O O . ILE A 1 284 ? 5.547 49.520 11.222 1.00 14.56 284 ILE A O 1
ATOM 2203 N N . GLY A 1 285 ? 7.640 49.383 10.410 1.00 14.14 285 GLY A N 1
ATOM 2204 C CA . GLY A 1 285 ? 7.605 47.931 10.294 1.00 14.55 285 GLY A CA 1
ATOM 2205 C C . GLY A 1 285 ? 7.156 47.155 11.521 1.00 16.27 285 GLY A C 1
ATOM 2206 O O . GLY A 1 285 ? 6.489 46.124 11.399 1.00 14.64 285 GLY A O 1
ATOM 2207 N N . ALA A 1 286 ? 7.525 47.633 12.706 1.00 15.71 286 ALA A N 1
ATOM 2208 C CA . ALA A 1 286 ? 7.143 46.966 13.947 1.00 16.06 286 ALA A CA 1
ATOM 2209 C C . ALA A 1 286 ? 6.040 47.749 14.653 1.00 16.45 286 ALA A C 1
ATOM 2210 O O . ALA A 1 286 ? 5.661 47.426 15.779 1.00 17.68 286 ALA A O 1
ATOM 2212 N N . GLN A 1 287 ? 5.515 48.768 13.984 1.00 16.63 287 GLN A N 1
ATOM 2213 C CA . GLN A 1 287 ? 4.488 49.602 14.589 1.00 18.36 287 GLN A CA 1
ATOM 2214 C C . GLN A 1 287 ? 3.032 49.171 14.449 1.00 17.25 287 GLN A C 1
ATOM 2215 O O . GLN A 1 287 ? 2.261 49.787 13.717 1.00 17.55 287 GLN A O 1
ATOM 2221 N N . THR A 1 288 ? 2.667 48.096 15.139 1.00 17.53 288 THR A N 1
ATOM 2222 C CA . THR A 1 288 ? 1.282 47.637 15.164 1.00 16.55 288 THR A CA 1
ATOM 2223 C C . THR A 1 288 ? 0.968 47.395 16.633 1.00 16.37 288 THR A C 1
ATOM 2224 O O . THR A 1 288 ? 1.872 47.159 17.436 1.00 16.84 288 THR A O 1
ATOM 2228 N N . LYS A 1 289 ? -0.306 47.468 16.990 1.00 16.78 289 LYS A N 1
ATOM 2229 C CA . LYS A 1 289 ? -0.719 47.244 18.369 1.00 17.64 289 LYS A CA 1
ATOM 2230 C C . LYS A 1 289 ? -0.264 45.858 18.826 1.00 17.26 289 LYS A C 1
ATOM 2231 O O . LYS A 1 289 ? 0.280 45.694 19.927 1.00 16.09 289 LYS A O 1
ATOM 2237 N N . GLU A 1 290 ? -0.470 44.869 17.963 1.00 15.94 290 GLU A N 1
ATOM 2238 C CA . GLU A 1 290 ? -0.104 43.491 18.274 1.00 16.81 290 GLU A CA 1
ATOM 2239 C C . GLU A 1 290 ? 1.398 43.279 18.458 1.00 16.66 290 GLU A C 1
ATOM 2240 O O . GLU A 1 290 ? 1.822 42.639 19.426 1.00 16.91 290 GLU A O 1
ATOM 2246 N N . ALA A 1 291 ? 2.205 43.801 17.535 1.00 15.56 291 ALA A N 1
ATOM 2247 C CA . ALA A 1 291 ? 3.653 43.643 17.632 1.00 15.35 291 ALA A CA 1
ATOM 2248 C C . ALA A 1 291 ? 4.217 44.348 18.859 1.00 16.19 291 ALA A C 1
ATOM 2249 O O . ALA A 1 291 ? 5.069 43.803 19.564 1.00 16.08 291 ALA A O 1
ATOM 2251 N N . GLN A 1 292 ? 3.740 45.560 19.115 1.00 15.95 292 GLN A N 1
ATOM 2252 C CA . GLN A 1 292 ? 4.210 46.324 20.260 1.00 18.14 292 GLN A CA 1
ATOM 2253 C C . GLN A 1 292 ? 3.841 45.640 21.574 1.00 19.49 292 GLN A C 1
ATOM 2254 O O . GLN A 1 292 ? 4.593 45.716 22.545 1.00 17.98 292 GLN A O 1
ATOM 2260 N N . LYS A 1 293 ? 2.688 44.975 21.606 1.00 19.20 293 LYS A N 1
ATOM 2261 C CA . LYS A 1 293 ? 2.276 44.266 22.814 1.00 20.74 293 LYS A CA 1
ATOM 2262 C C . LYS A 1 293 ? 3.188 43.055 23.002 1.00 21.80 293 LYS A C 1
ATOM 2263 O O . LYS A 1 293 ? 3.580 42.725 24.125 1.00 21.58 293 LYS A O 1
ATOM 2269 N N . ARG A 1 294 ? 3.531 42.387 21.904 1.00 19.49 294 ARG A N 1
ATOM 2270 C CA . ARG A 1 294 ? 4.411 41.228 22.002 1.00 20.52 294 ARG A CA 1
ATOM 2271 C C . ARG A 1 294 ? 5.802 41.648 22.471 1.00 20.51 294 ARG A C 1
ATOM 2272 O O . ARG A 1 294 ? 6.451 40.919 23.225 1.00 20.18 294 ARG A O 1
ATOM 2280 N N . VAL A 1 295 ? 6.262 42.815 22.028 1.00 18.75 295 VAL A N 1
ATOM 2281 C CA . VAL A 1 295 ? 7.572 43.304 22.444 1.00 20.75 295 VAL A CA 1
ATOM 2282 C C . VAL A 1 295 ? 7.584 43.459 23.962 1.00 21.83 295 VAL A C 1
ATOM 2283 O O . VAL A 1 295 ? 8.515 43.017 24.634 1.00 21.73 295 VAL A O 1
ATOM 2287 N N . ALA A 1 296 ? 6.536 44.072 24.500 1.00 21.03 296 ALA A N 1
ATOM 2288 C CA . ALA A 1 296 ? 6.434 44.274 25.941 1.00 21.67 296 ALA A CA 1
ATOM 2289 C C . ALA A 1 296 ? 6.342 42.948 26.693 1.00 21.75 296 ALA A C 1
ATOM 2290 O O . ALA A 1 296 ? 7.059 42.737 27.675 1.00 22.46 296 ALA A O 1
ATOM 2292 N N . GLU A 1 297 ? 5.466 42.058 26.233 1.00 21.43 297 GLU A N 1
ATOM 2293 C CA . GLU A 1 297 ? 5.281 40.757 26.878 1.00 22.38 297 GLU A CA 1
ATOM 2294 C C . GLU A 1 297 ? 6.525 39.882 26.831 1.00 22.59 297 GLU A C 1
ATOM 2295 O O . GLU A 1 297 ? 6.887 39.249 27.823 1.00 21.06 297 GLU A O 1
ATOM 2301 N N . MET A 1 298 ? 7.169 39.835 25.671 1.00 21.14 298 MET A N 1
ATOM 2302 C CA . MET A 1 298 ? 8.368 39.029 25.512 1.00 23.12 298 MET A CA 1
ATOM 2303 C C . MET A 1 298 ? 9.521 39.568 26.343 1.00 22.29 298 MET A C 1
ATOM 2304 O O . MET A 1 298 ? 10.252 38.802 26.968 1.00 23.85 298 MET A O 1
ATOM 2309 N N . THR A 1 299 ? 9.689 40.886 26.346 1.00 21.36 299 THR A N 1
ATOM 2310 C CA . THR A 1 299 ? 10.765 41.487 27.117 1.00 20.98 299 THR A CA 1
ATOM 2311 C C . THR A 1 299 ? 10.508 41.211 28.596 1.00 21.06 299 THR A C 1
ATOM 2312 O O . THR A 1 299 ? 11.432 40.910 29.350 1.00 19.59 299 THR A O 1
ATOM 2316 N N . THR A 1 300 ? 9.246 41.298 29.000 1.00 20.29 300 THR A N 1
ATOM 2317 C CA . THR A 1 300 ? 8.873 41.040 30.390 1.00 19.90 300 THR A CA 1
ATOM 2318 C C . THR A 1 300 ? 9.115 39.575 30.754 1.00 21.01 300 THR A C 1
ATOM 2319 O O . THR A 1 300 ? 9.699 39.272 31.798 1.00 20.33 300 THR A O 1
ATOM 2323 N N . GLN A 1 301 ? 8.680 38.662 29.894 1.00 20.34 301 GLN A N 1
ATOM 2324 C CA . GLN A 1 301 ? 8.868 37.246 30.177 1.00 22.93 301 GLN A CA 1
ATOM 2325 C C . GLN A 1 301 ? 10.337 36.833 30.170 1.00 22.01 301 GLN A C 1
ATOM 2326 O O . GLN A 1 301 ? 10.766 36.033 31.009 1.00 21.05 301 GLN A O 1
ATOM 2332 N N . ASN A 1 302 ? 11.114 37.367 29.233 1.00 21.25 302 ASN A N 1
ATOM 2333 C CA . ASN A 1 302 ? 12.531 37.029 29.176 1.00 21.17 302 ASN A CA 1
ATOM 2334 C C . ASN A 1 302 ? 13.264 37.603 30.383 1.00 21.25 302 ASN A C 1
ATOM 2335 O O . ASN A 1 302 ? 14.218 37.004 30.885 1.00 20.90 302 ASN A O 1
ATOM 2340 N N . LEU A 1 303 ? 12.813 38.763 30.851 1.00 20.60 303 LEU A N 1
ATOM 2341 C CA . LEU A 1 303 ? 13.422 39.387 32.018 1.00 20.84 303 LEU A CA 1
ATOM 2342 C C . LEU A 1 303 ? 13.146 38.531 33.248 1.00 19.85 303 LEU A C 1
ATOM 2343 O O . LEU A 1 303 ? 14.036 38.302 34.071 1.00 20.84 303 LEU A O 1
ATOM 2348 N N . LEU A 1 304 ? 11.912 38.053 33.369 1.00 19.41 304 LEU A N 1
ATOM 2349 C CA . LEU A 1 304 ? 11.534 37.217 34.506 1.00 20.52 304 LEU A CA 1
ATOM 2350 C C . LEU A 1 304 ? 12.318 35.908 34.521 1.00 21.73 304 LEU A C 1
ATOM 2351 O O . LEU A 1 304 ? 12.751 35.450 35.580 1.00 21.55 304 LEU A O 1
ATOM 2356 N N . ASN A 1 305 ? 12.500 35.305 33.349 1.00 22.63 305 ASN A N 1
ATOM 2357 C CA . ASN A 1 305 ? 13.243 34.052 33.269 1.00 23.96 305 ASN A CA 1
ATOM 2358 C C . ASN A 1 305 ? 14.686 34.262 33.717 1.00 23.81 305 ASN A C 1
ATOM 2359 O O . ASN A 1 305 ? 15.244 33.435 34.446 1.00 23.33 305 ASN A O 1
ATOM 2364 N N . ALA A 1 306 ? 15.286 35.365 33.276 1.00 21.95 306 ALA A N 1
ATOM 2365 C CA . ALA A 1 306 ? 16.660 35.694 33.646 1.00 22.86 306 ALA A CA 1
ATOM 2366 C C . ALA A 1 306 ? 16.755 35.926 35.153 1.00 23.42 306 ALA A C 1
ATOM 2367 O O . ALA A 1 306 ? 17.739 35.547 35.792 1.00 21.65 306 ALA A O 1
ATOM 2369 N N . MET A 1 307 ? 15.733 36.558 35.721 1.00 23.24 307 MET A N 1
ATOM 2370 C CA . MET A 1 307 ? 15.717 36.813 37.155 1.00 22.30 307 MET A CA 1
ATOM 2371 C C . MET A 1 307 ? 15.594 35.496 37.918 1.00 23.74 307 MET A C 1
ATOM 2372 O O . MET A 1 307 ? 16.245 35.300 38.949 1.00 23.04 307 MET A O 1
ATOM 2377 N N . LYS A 1 308 ? 14.772 34.585 37.406 1.00 23.76 308 LYS A N 1
ATOM 2378 C CA . LYS A 1 308 ? 14.586 33.296 38.065 1.00 25.33 308 LYS A CA 1
ATOM 2379 C C . LYS A 1 308 ? 15.881 32.491 38.049 1.00 24.99 308 LYS A C 1
ATOM 2380 O O . LYS A 1 308 ? 16.237 31.852 39.040 1.00 24.03 308 LYS A O 1
ATOM 2386 N N . GLU A 1 309 ? 16.585 32.520 36.925 1.00 25.26 309 GLU A N 1
ATOM 2387 C CA . GLU A 1 309 ? 17.843 31.791 36.819 1.00 27.20 309 GLU A CA 1
ATOM 2388 C C . GLU A 1 309 ? 18.864 32.342 37.809 1.00 27.19 309 GLU A C 1
ATOM 2389 O O . GLU A 1 309 ? 19.764 31.627 38.254 1.00 25.87 309 GLU A O 1
ATOM 2395 N N . LEU A 1 310 ? 18.715 33.616 38.158 1.00 24.84 310 LEU A N 1
ATOM 2396 C CA . LEU A 1 310 ? 19.623 34.260 39.100 1.00 24.75 310 LEU A CA 1
ATOM 2397 C C . LEU A 1 310 ? 19.159 34.078 40.540 1.00 23.42 310 LEU A C 1
ATOM 2398 O O . LEU A 1 310 ? 19.817 34.539 41.474 1.00 24.04 310 LEU A O 1
ATOM 2403 N N . GLY A 1 311 ? 18.024 33.405 40.709 1.00 22.42 311 GLY A N 1
ATOM 2404 C CA . GLY A 1 311 ? 17.480 33.153 42.032 1.00 22.95 311 GLY A CA 1
ATOM 2405 C C . GLY A 1 311 ? 16.768 34.329 42.675 1.00 23.24 311 GLY A C 1
ATOM 2406 O O . GLY A 1 311 ? 16.475 34.303 43.873 1.00 24.23 311 GLY A O 1
ATOM 2407 N N . MET A 1 312 ? 16.476 35.360 41.886 1.00 23.43 312 MET A N 1
ATOM 2408 C CA . MET A 1 312 ? 15.807 36.549 42.406 1.00 25.64 312 MET A CA 1
ATOM 2409 C C . MET A 1 312 ? 14.324 36.323 42.653 1.00 26.59 312 MET A C 1
ATOM 2410 O O . MET A 1 312 ? 13.751 36.895 43.580 1.00 27.68 312 MET A O 1
ATOM 2415 N N . ILE A 1 313 ? 13.705 35.500 41.810 1.00 26.80 313 ILE A N 1
ATOM 2416 C CA . ILE A 1 313 ? 12.286 35.188 41.933 1.00 27.10 313 ILE A CA 1
ATOM 2417 C C . ILE A 1 313 ? 12.042 33.734 41.550 1.00 28.02 313 ILE A C 1
ATOM 2418 O O . ILE A 1 313 ? 13.007 33.073 41.117 1.00 27.74 313 ILE A O 1
#

Organism: Sulfurisphaera tokodaii (strain DSM 16993 / JCM 10545 / NBRC 100140 / 7) (NCBI:txid273063)

Radius of gyration: 22.44 Å; Cα contacts (8 Å, |Δi|>4): 601; chains: 1; bounding box: 43×43×72 Å

Sequence (312 aa):
AIYTVKALITDPIDEILIKTLREKGIQVDYMPEISKEELLNIIGNYDIIVVRSRTKVTKDVIEKGKKLKIIARAGIGLDNIDTEEAEKRNIKVVYAPGASTDSAVELTIGLMIAAARKMYTSMALAKSGIFKKIEGLELAGKTIGIVGFGRIGTKVGIIANAMGMKVLAYDILDIREKAEKINAKAVSLEELLKNSDVISLHVTVSKDAKPIIDYPQFELMKDNVIIVNTSRAVAVNGKALLDYIKKGKVYAYATDVFWNEPPKEEWELELLKHERVIVTTHIGAQTKEAQKRVAEMTTQNLLNAMKELGMI

CATH classification: 3.40.50.720 (+1 more: 3.40.50.720)